Protein AF-A0A7C9IGE7-F1 (afdb_monomer_lite)

Foldseek 3Di:
DPPQLPLLVVLLVLVQVLCVVLVLCVFFVFKKWFDQCPVVSNPVAALEDPPHAATEMETETDPVQPALVSVLVSLVSVLVSLLSSQQSSCVSSVYDDFFFRYQYFYDYPVCLAAQQELVPDSCCQQQTWIATSNPRDIDRRGNYNDYDVVLCVLLVLLSNLLSVLRVLSRQQSTGGNVSHRPDWWADDLALDDLSQLQSQQCLVCLVDPVPDPVSNRDSVNSLVRLLVLLVVCLPVDVLSVVLNVLSVCSHPPPDRRDTGGSSSVSSSSRSSNVSSVVSRDDDPVRVVVVVVVVVVVD

Organism: NCBI:txid2691042

Secondary structure (DSSP, 8-state):
---TTHHHHHHHHHHHHHHHHTTGGGTEEEEEEEGGGTGGGGTT---SSTTPPPEEEEEEE-TT--HHHHHHHHHHHHHHHHHHHHHHHHHHHT--SSS--EEEEEE-HHHHHTT--TTS-TTHHHHS-EEETTT--EETT-S-S---HHHHHHTHHHHHHHHHHHHHHHHHT-B-TT--BS---B--SSSS-HHHHHHHHHHHHHHS----GGGGG-HHHHHHHHHHHHHHTTTT-HHHHHHHHHHHHHHS--SSPPPB-HHHHHHHHHHHHHHHHHHPPPPHHHHHHHHHHHHH--

InterPro domains:
  IPR049153 Pol beta superfamily nucleotidyltransferase in conflict systems [PF20697] (15-276)

Structure (mmCIF, N/CA/C/O backbone):
data_AF-A0A7C9IGE7-F1
#
_entry.id   AF-A0A7C9IGE7-F1
#
loop_
_atom_site.group_PDB
_atom_site.id
_atom_site.type_symbol
_atom_site.label_atom_id
_atom_site.label_alt_id
_atom_site.label_comp_id
_atom_site.label_asym_id
_atom_site.label_entity_id
_atom_site.label_seq_id
_atom_site.pdbx_PDB_ins_code
_atom_site.Cartn_x
_atom_site.Cartn_y
_atom_site.Cartn_z
_atom_site.occupancy
_atom_site.B_iso_or_equiv
_atom_site.auth_seq_id
_atom_site.auth_comp_id
_atom_site.auth_asym_id
_atom_site.auth_atom_id
_atom_site.pdbx_PDB_model_num
ATOM 1 N N . MET A 1 1 ? -8.344 4.004 39.145 1.00 42.78 1 MET A N 1
ATOM 2 C CA . MET A 1 1 ? -7.471 3.532 38.041 1.00 42.78 1 MET A CA 1
ATOM 3 C C . MET A 1 1 ? -8.264 2.669 37.048 1.00 42.78 1 MET A C 1
ATOM 5 O O . MET A 1 1 ? -7.912 1.519 36.830 1.00 42.78 1 MET A O 1
ATOM 9 N N . VAL A 1 2 ? -9.332 3.206 36.443 1.00 41.78 2 VAL A N 1
ATOM 10 C CA . VAL A 1 2 ? -10.146 2.520 35.413 1.00 41.78 2 VAL A CA 1
ATOM 11 C C . VAL A 1 2 ? -10.712 3.584 34.456 1.00 41.78 2 VAL A C 1
ATOM 13 O O . VAL A 1 2 ? -11.908 3.810 34.404 1.00 41.78 2 VAL A O 1
ATOM 16 N N . GLU A 1 3 ? -9.837 4.320 33.770 1.00 49.78 3 GLU A N 1
ATOM 17 C CA . GLU A 1 3 ? -10.241 5.331 32.765 1.00 49.78 3 GLU A CA 1
ATOM 18 C C . GLU A 1 3 ? -9.771 4.972 31.346 1.00 49.78 3 GLU A C 1
ATOM 20 O O . GLU A 1 3 ? -10.139 5.628 30.383 1.00 49.78 3 GLU A O 1
ATOM 25 N N . LYS A 1 4 ? -8.971 3.909 31.184 1.00 53.19 4 LYS A N 1
ATOM 26 C CA . LYS A 1 4 ? -8.284 3.614 29.914 1.00 53.19 4 LYS A CA 1
ATOM 27 C C . LYS A 1 4 ? -9.039 2.693 28.951 1.00 53.19 4 LYS A C 1
ATOM 29 O O . LYS A 1 4 ? -8.719 2.686 27.772 1.00 53.19 4 LYS A O 1
ATOM 34 N N . ALA A 1 5 ? -10.052 1.960 29.417 1.00 57.41 5 ALA A N 1
ATOM 35 C CA . ALA A 1 5 ? -10.840 1.057 28.566 1.00 57.41 5 ALA A CA 1
ATOM 36 C C . ALA A 1 5 ? -11.907 1.779 27.713 1.00 57.41 5 ALA A C 1
ATOM 38 O O . ALA A 1 5 ? -12.596 1.137 26.927 1.00 57.41 5 ALA A O 1
ATOM 39 N N . ILE A 1 6 ? -12.066 3.098 27.882 1.00 63.56 6 ILE A N 1
ATOM 40 C CA . ILE A 1 6 ? -13.193 3.866 27.330 1.00 63.56 6 ILE A CA 1
ATOM 41 C C . ILE A 1 6 ? -13.070 4.025 25.805 1.00 63.56 6 ILE A C 1
ATOM 43 O O . ILE A 1 6 ? -14.056 3.879 25.095 1.00 63.56 6 ILE A O 1
ATOM 47 N N . HIS A 1 7 ? -11.858 4.197 25.272 1.00 85.31 7 HIS A N 1
ATOM 48 C CA . HIS A 1 7 ? -11.706 4.596 23.870 1.00 85.31 7 HIS A CA 1
ATOM 49 C C . HIS A 1 7 ? -11.838 3.471 22.841 1.00 85.31 7 HIS A C 1
ATOM 51 O O . HIS A 1 7 ? -12.138 3.776 21.694 1.00 85.31 7 HIS A O 1
ATOM 57 N N . LEU A 1 8 ? -11.648 2.191 23.197 1.00 92.69 8 LEU A N 1
ATOM 58 C CA . LEU A 1 8 ? -11.737 1.111 22.201 1.00 92.69 8 LEU A CA 1
ATOM 59 C C . LEU A 1 8 ? -13.121 1.078 21.549 1.00 92.69 8 LEU A C 1
ATOM 61 O O . LEU A 1 8 ? -13.224 1.080 20.328 1.00 92.69 8 LEU A O 1
ATOM 65 N N . LYS A 1 9 ? -14.180 1.077 22.364 1.00 93.44 9 LYS A N 1
ATOM 66 C CA . LYS A 1 9 ? -15.547 1.006 21.849 1.00 93.44 9 LYS A CA 1
ATOM 67 C C . LYS A 1 9 ? -15.905 2.252 21.045 1.00 93.44 9 LYS A C 1
ATOM 69 O O . LYS A 1 9 ? -16.544 2.136 20.008 1.00 93.44 9 LYS A O 1
ATOM 74 N N . ASP A 1 10 ? -15.468 3.425 21.493 1.00 95.12 10 ASP A N 1
ATOM 75 C CA . ASP A 1 10 ? -15.760 4.670 20.788 1.00 95.12 10 ASP A CA 1
ATOM 76 C C . ASP A 1 10 ? -15.026 4.744 19.439 1.00 95.12 10 ASP A C 1
ATOM 78 O O . ASP A 1 10 ? -15.643 5.074 18.430 1.00 95.12 10 ASP A O 1
ATOM 82 N N . VAL A 1 11 ? -13.742 4.367 19.391 1.00 96.50 11 VAL A N 1
ATOM 83 C CA . VAL A 1 11 ? -12.965 4.290 18.140 1.00 96.50 11 VAL A CA 1
ATOM 84 C C . VAL A 1 11 ? -13.541 3.223 17.208 1.00 96.50 11 VAL A C 1
ATOM 86 O O . VAL A 1 11 ? -13.713 3.483 16.022 1.00 96.50 11 VAL A O 1
ATOM 89 N N . GLN A 1 12 ? -13.909 2.050 17.733 1.00 97.12 12 GLN A N 1
ATOM 90 C CA . GLN A 1 12 ? -14.569 1.005 16.949 1.00 97.12 12 GLN A CA 1
ATOM 91 C C . GLN A 1 12 ? -15.887 1.507 16.346 1.00 97.12 12 GLN A C 1
ATOM 93 O O . GLN A 1 12 ? -16.125 1.294 15.163 1.00 97.12 12 GLN A O 1
ATOM 98 N N . ASN A 1 13 ? -16.717 2.217 17.118 1.00 97.69 13 ASN A N 1
ATOM 99 C CA . ASN A 1 13 ? -17.963 2.795 16.609 1.00 97.69 13 ASN A CA 1
ATOM 100 C C . ASN A 1 13 ? -17.703 3.807 15.484 1.00 97.69 13 ASN A C 1
ATOM 102 O O . ASN A 1 13 ? -18.445 3.829 14.507 1.00 97.69 13 ASN A O 1
ATOM 106 N N . VAL A 1 14 ? -16.657 4.635 15.601 1.00 98.31 14 VAL A N 1
ATOM 107 C CA . VAL A 1 14 ? -16.261 5.561 14.528 1.00 98.31 14 VAL A CA 1
ATOM 108 C C . VAL A 1 14 ? -15.872 4.794 13.264 1.00 98.31 14 VAL A C 1
ATOM 110 O O . VAL A 1 14 ? -16.352 5.138 12.187 1.00 98.31 14 VAL A O 1
ATOM 113 N N . ILE A 1 15 ? -15.069 3.733 13.394 1.00 98.50 15 ILE A N 1
ATOM 114 C CA . ILE A 1 15 ? -14.673 2.887 12.261 1.00 98.50 15 ILE A CA 1
ATOM 115 C C . ILE A 1 15 ? -15.903 2.243 11.616 1.00 98.50 15 ILE A C 1
ATOM 117 O O . ILE A 1 15 ? -16.066 2.365 10.411 1.00 98.50 15 ILE A O 1
ATOM 121 N N . VAL A 1 16 ? -16.796 1.616 12.388 1.00 98.44 16 VAL A N 1
ATOM 122 C CA . VAL A 1 16 ? -18.006 0.963 11.850 1.00 98.44 16 VAL A CA 1
ATOM 123 C C . VAL A 1 16 ? -18.904 1.962 11.123 1.00 98.44 16 VAL A C 1
ATOM 125 O O . VAL A 1 16 ? -19.297 1.710 9.989 1.00 98.44 16 VAL A O 1
ATOM 128 N N . ASN A 1 17 ? -19.156 3.131 11.719 1.00 98.44 17 ASN A N 1
ATOM 129 C CA . ASN A 1 17 ? -19.950 4.175 11.071 1.00 98.44 17 ASN A CA 1
ATOM 130 C C . ASN A 1 17 ? -19.312 4.654 9.758 1.00 98.44 17 ASN A C 1
ATOM 132 O O . ASN A 1 17 ? -20.021 4.946 8.800 1.00 98.44 17 ASN A O 1
ATOM 136 N N . TRP A 1 18 ? -17.982 4.753 9.713 1.00 98.38 18 TRP A N 1
ATOM 137 C CA . TRP A 1 18 ? -17.247 5.119 8.505 1.00 98.38 18 TRP A CA 1
ATOM 138 C C . TRP A 1 18 ? -17.320 4.023 7.432 1.00 98.38 18 TRP A C 1
ATOM 140 O O . TRP A 1 18 ? -17.570 4.341 6.270 1.00 98.38 18 TRP A O 1
ATOM 150 N N . LEU A 1 19 ? -17.177 2.749 7.817 1.00 98.12 19 LEU A N 1
ATOM 151 C CA . LEU A 1 19 ? -17.335 1.612 6.906 1.00 98.12 19 LEU A CA 1
ATOM 152 C C . LEU A 1 19 ? -18.732 1.605 6.267 1.00 98.12 19 LEU A C 1
ATOM 154 O O . LEU A 1 19 ? -18.841 1.453 5.053 1.00 98.12 19 LEU A O 1
ATOM 158 N N . ASP A 1 20 ? -19.774 1.824 7.075 1.00 97.88 20 ASP A N 1
ATOM 159 C CA . ASP A 1 20 ? -21.173 1.852 6.630 1.00 97.88 20 ASP A CA 1
ATOM 160 C C . ASP A 1 20 ? -21.491 3.078 5.768 1.00 97.88 20 ASP A C 1
ATOM 162 O O . ASP A 1 20 ? -22.230 2.984 4.796 1.00 97.88 20 ASP A O 1
ATOM 166 N N . LYS A 1 21 ? -20.938 4.248 6.104 1.00 98.19 21 LYS A N 1
ATOM 167 C CA . LYS A 1 21 ? -21.203 5.490 5.364 1.00 98.19 21 LYS A CA 1
ATOM 168 C C . LYS A 1 21 ? -20.681 5.446 3.926 1.00 98.19 21 LYS A C 1
ATOM 170 O O . LYS A 1 21 ? -21.253 6.104 3.058 1.00 98.19 21 LYS A O 1
ATOM 175 N N . TYR A 1 22 ? -19.564 4.758 3.705 1.00 98.06 22 TYR A N 1
ATOM 176 C CA . TYR A 1 22 ? -18.836 4.775 2.435 1.00 98.06 22 TYR A CA 1
ATOM 177 C C . TYR A 1 22 ? -18.846 3.440 1.691 1.00 98.06 22 TYR A C 1
ATOM 179 O O . TYR A 1 22 ? -18.115 3.306 0.704 1.00 98.06 22 TYR A O 1
ATOM 187 N N . ASP A 1 23 ? -19.642 2.479 2.167 1.00 96.62 23 ASP A N 1
ATOM 188 C CA . ASP A 1 23 ? -19.751 1.132 1.604 1.00 96.62 23 ASP A CA 1
ATOM 189 C C . ASP A 1 23 ? -18.364 0.501 1.388 1.00 96.62 23 ASP A C 1
ATOM 191 O O . ASP A 1 23 ? -18.044 -0.051 0.335 1.00 96.62 23 ASP A O 1
ATOM 195 N N . VAL A 1 24 ? -17.486 0.638 2.391 1.00 95.50 24 VAL A N 1
ATOM 196 C CA . VAL A 1 24 ? -16.080 0.200 2.299 1.00 95.50 24 VAL A CA 1
ATOM 197 C C . VAL A 1 24 ? -15.988 -1.310 2.047 1.00 95.50 24 VAL A C 1
ATOM 199 O O . VAL A 1 24 ? -15.062 -1.767 1.376 1.00 95.50 24 VAL A O 1
ATOM 202 N N . ASP A 1 25 ? -16.990 -2.062 2.502 1.00 93.62 25 ASP A N 1
ATOM 203 C CA . ASP A 1 25 ? -17.100 -3.510 2.318 1.00 93.62 25 ASP A CA 1
ATOM 204 C C . ASP A 1 25 ? -17.265 -3.948 0.857 1.00 93.62 25 ASP A C 1
ATOM 206 O O . ASP A 1 25 ? -16.992 -5.101 0.537 1.00 93.62 25 ASP A O 1
ATOM 210 N N . GLU A 1 26 ? -17.675 -3.057 -0.055 1.00 93.50 26 GLU A N 1
ATOM 211 C CA . GLU A 1 26 ? -17.701 -3.382 -1.490 1.00 93.50 26 GLU A CA 1
ATOM 212 C C . GLU A 1 26 ? -16.288 -3.581 -2.062 1.00 93.50 26 GLU A C 1
ATOM 214 O O . GLU A 1 26 ? -16.116 -4.191 -3.114 1.00 93.50 26 GLU A O 1
ATOM 219 N N . ILE A 1 27 ? -15.276 -3.036 -1.382 1.00 93.88 27 ILE A N 1
ATOM 220 C CA . ILE A 1 27 ? -13.876 -3.014 -1.818 1.00 93.88 27 ILE A CA 1
ATOM 221 C C . ILE A 1 27 ? -13.011 -3.891 -0.909 1.00 93.88 27 ILE A C 1
ATOM 223 O O . ILE A 1 27 ? -12.059 -4.526 -1.371 1.00 93.88 27 ILE A O 1
ATOM 227 N N . PHE A 1 28 ? -13.310 -3.896 0.391 1.00 96.19 28 PHE A N 1
ATOM 228 C CA . PHE A 1 28 ? -12.526 -4.575 1.411 1.00 96.19 28 PHE A CA 1
ATOM 229 C C . PHE A 1 28 ? -13.387 -5.572 2.179 1.00 96.19 28 PHE A C 1
ATOM 231 O O . PHE A 1 28 ? -14.242 -5.177 2.962 1.00 96.19 28 PHE A O 1
ATOM 238 N N . ASP A 1 29 ? -13.110 -6.864 2.034 1.00 94.31 29 ASP A N 1
ATOM 239 C CA . ASP A 1 29 ? -13.929 -7.910 2.655 1.00 94.31 29 ASP A CA 1
ATOM 240 C C . ASP A 1 29 ? -13.859 -7.902 4.192 1.00 94.31 29 ASP A C 1
ATOM 242 O O . ASP A 1 29 ? -14.768 -8.388 4.862 1.00 94.31 29 ASP A O 1
ATOM 246 N N . HIS A 1 30 ? -12.753 -7.410 4.769 1.00 97.06 30 HIS A N 1
ATOM 247 C CA . HIS A 1 30 ? -12.571 -7.349 6.220 1.00 97.06 30 HIS A CA 1
ATOM 248 C C . HIS A 1 30 ? -11.782 -6.121 6.667 1.00 97.06 30 HIS A C 1
ATOM 250 O O . HIS A 1 30 ? -10.822 -5.697 6.017 1.00 97.06 30 HIS A O 1
ATOM 256 N N . THR A 1 31 ? -12.132 -5.630 7.856 1.00 98.25 31 THR A N 1
ATOM 257 C CA . THR A 1 31 ? -11.432 -4.551 8.558 1.00 98.25 31 THR A CA 1
ATOM 258 C C . THR A 1 31 ? -11.037 -5.015 9.952 1.00 98.25 31 THR A C 1
ATOM 260 O O . THR A 1 31 ? -11.899 -5.325 10.774 1.00 98.25 31 THR A O 1
ATOM 263 N N . PHE A 1 32 ? -9.737 -5.018 10.242 1.00 98.38 32 PHE A N 1
ATOM 264 C CA . PHE A 1 32 ? -9.204 -5.425 11.537 1.00 98.38 32 PHE A CA 1
ATOM 265 C C . PHE A 1 32 ? -8.480 -4.278 12.231 1.00 98.38 32 PHE A C 1
ATOM 267 O O . PHE A 1 32 ? -7.637 -3.606 11.637 1.00 98.38 32 PHE A O 1
ATOM 274 N N . ILE A 1 33 ? -8.756 -4.107 13.518 1.00 97.88 33 ILE A N 1
ATOM 275 C CA . ILE A 1 33 ? -7.957 -3.286 14.426 1.00 97.88 33 ILE A CA 1
ATOM 276 C C . ILE A 1 33 ? -6.856 -4.173 15.004 1.00 97.88 33 ILE A C 1
ATOM 278 O O . ILE A 1 33 ? -7.113 -5.325 15.360 1.00 97.88 33 ILE A O 1
ATOM 282 N N . PHE A 1 34 ? -5.639 -3.651 15.130 1.00 96.12 34 PHE A N 1
ATOM 283 C CA . PHE A 1 34 ? -4.565 -4.324 15.856 1.00 96.12 34 PHE A CA 1
ATOM 284 C C . PHE A 1 34 ? -3.698 -3.336 16.641 1.00 96.12 34 PHE A C 1
ATOM 286 O O . PHE A 1 34 ? -3.987 -2.142 16.727 1.00 96.12 34 PHE A O 1
ATOM 293 N N . GLY A 1 35 ? -2.663 -3.849 17.303 1.00 94.38 35 GLY A N 1
ATOM 294 C CA . GLY A 1 35 ? -1.703 -3.009 18.009 1.00 94.38 35 GLY A CA 1
ATOM 295 C C . GLY A 1 35 ? -2.205 -2.498 19.362 1.00 94.38 35 GLY A C 1
ATOM 296 O O . GLY A 1 35 ? -2.926 -3.180 20.097 1.00 94.38 35 GLY A O 1
ATOM 297 N N . SER A 1 36 ? -1.727 -1.317 19.754 1.00 94.19 36 SER A N 1
ATOM 298 C CA . SER A 1 36 ? -1.801 -0.839 21.145 1.00 94.19 36 SER A CA 1
ATOM 299 C C . SER A 1 36 ? -3.222 -0.594 21.667 1.00 94.19 36 SER A C 1
ATOM 301 O O . SER A 1 36 ? -3.437 -0.719 22.873 1.00 94.19 36 SER A O 1
ATOM 303 N N . LEU A 1 37 ? -4.180 -0.298 20.780 1.00 94.94 37 LEU A N 1
ATOM 304 C CA . LEU A 1 37 ? -5.573 -0.011 21.136 1.00 94.94 37 LEU A CA 1
ATOM 305 C C . LEU A 1 37 ? -6.305 -1.239 21.703 1.00 94.94 37 LEU A C 1
ATOM 307 O O . LEU A 1 37 ? -7.114 -1.100 22.618 1.00 94.94 37 LEU A O 1
ATOM 311 N N . ILE A 1 38 ? -5.994 -2.440 21.205 1.00 94.25 38 ILE A N 1
ATOM 312 C CA . ILE A 1 38 ? -6.638 -3.690 21.647 1.00 94.25 38 ILE A CA 1
ATOM 313 C C . ILE A 1 38 ? -5.723 -4.568 22.501 1.00 94.25 38 ILE A C 1
ATOM 315 O O . ILE A 1 38 ? -6.199 -5.332 23.343 1.00 94.25 38 ILE A O 1
ATOM 319 N N . ASN A 1 39 ? -4.402 -4.437 22.349 1.00 90.31 39 ASN A N 1
ATOM 320 C CA . ASN A 1 39 ? -3.450 -5.216 23.128 1.00 90.31 39 ASN A CA 1
ATOM 321 C C . ASN A 1 39 ? -3.536 -4.875 24.616 1.00 90.31 39 ASN A C 1
ATOM 323 O O . ASN A 1 39 ? -3.417 -3.715 25.020 1.00 90.31 39 ASN A O 1
ATOM 327 N N . ARG A 1 40 ? -3.679 -5.914 25.450 1.00 88.81 40 ARG A N 1
ATOM 328 C CA . ARG A 1 40 ? -3.831 -5.777 26.911 1.00 88.81 40 ARG A CA 1
ATOM 329 C C . ARG A 1 40 ? -4.938 -4.775 27.277 1.00 88.81 40 ARG A C 1
ATOM 331 O O . ARG A 1 40 ? -4.744 -3.944 28.168 1.00 88.81 40 ARG A O 1
ATOM 338 N N . ASP A 1 41 ? -6.044 -4.828 26.533 1.00 85.75 41 ASP A N 1
ATOM 339 C CA . ASP A 1 41 ? -7.229 -3.978 26.690 1.00 85.75 41 ASP A CA 1
ATOM 340 C C . ASP A 1 41 ? -6.907 -2.475 26.663 1.00 85.75 41 ASP A C 1
ATOM 342 O O . ASP A 1 41 ? -7.366 -1.699 27.503 1.00 85.75 41 ASP A O 1
ATOM 346 N N . GLY A 1 42 ? -6.041 -2.067 25.731 1.00 88.44 42 GLY A N 1
ATOM 347 C CA . GLY A 1 42 ? -5.715 -0.659 25.507 1.00 88.44 42 GLY A CA 1
ATOM 348 C C . GLY A 1 42 ? -4.854 -0.026 26.601 1.00 88.44 42 GLY A C 1
ATOM 349 O O . GLY A 1 42 ? -4.678 1.190 26.623 1.00 88.44 42 GLY A O 1
ATOM 350 N N . ARG A 1 43 ? -4.278 -0.809 27.531 1.00 88.12 43 ARG A N 1
ATOM 351 C CA . ARG A 1 43 ? -3.512 -0.276 28.683 1.00 88.12 43 ARG A CA 1
ATOM 352 C C . ARG A 1 43 ? -2.393 0.696 28.276 1.00 88.12 43 ARG A C 1
ATOM 354 O O . ARG A 1 43 ? -2.092 1.634 29.028 1.00 88.12 43 ARG A O 1
ATOM 361 N N . HIS A 1 44 ? -1.783 0.442 27.121 1.00 88.19 44 HIS A N 1
ATOM 362 C CA . HIS A 1 44 ? -0.659 1.204 26.573 1.00 88.19 44 HIS A CA 1
ATOM 363 C C . HIS A 1 44 ? -1.060 2.200 25.488 1.00 88.19 44 HIS A C 1
ATOM 365 O O . HIS A 1 44 ? -0.195 2.925 25.010 1.00 88.19 44 HIS A O 1
ATOM 371 N N . PHE A 1 45 ? -2.339 2.259 25.121 1.00 93.06 45 PHE A N 1
ATOM 372 C CA . PHE A 1 45 ? -2.829 3.246 24.175 1.00 93.06 45 PHE A CA 1
ATOM 373 C C . PHE A 1 45 ? -2.818 4.634 24.822 1.00 93.06 45 PHE A C 1
ATOM 375 O O . PHE A 1 45 ? -3.359 4.842 25.915 1.00 93.06 45 PHE A O 1
ATOM 382 N N . VAL A 1 46 ? -2.171 5.584 24.156 1.00 92.44 46 VAL A N 1
ATOM 383 C CA . VAL A 1 46 ? -2.078 6.978 24.588 1.00 92.44 46 VAL A CA 1
ATOM 384 C C . VAL A 1 46 ? -2.919 7.825 23.627 1.00 92.44 46 VAL A C 1
ATOM 386 O O . VAL A 1 46 ? -2.496 8.043 22.497 1.00 92.44 46 VAL A O 1
ATOM 389 N N . PRO A 1 47 ? -4.100 8.323 24.032 1.00 89.94 47 PRO A N 1
ATOM 390 C CA . PRO A 1 47 ? -5.024 8.982 23.102 1.00 89.94 47 PRO A CA 1
ATOM 391 C C . PRO A 1 47 ? -4.556 10.372 22.640 1.00 89.94 47 PRO A C 1
ATOM 393 O O . PRO A 1 47 ? -4.960 10.838 21.578 1.00 89.94 47 PRO A O 1
ATOM 396 N N . GLN A 1 48 ? -3.708 11.050 23.422 1.00 88.50 48 GLN A N 1
ATOM 397 C CA . GLN A 1 48 ? -3.267 12.421 23.154 1.00 88.50 48 GLN A CA 1
ATOM 398 C C . GLN A 1 48 ? -1.878 12.717 23.740 1.00 88.50 48 GLN A C 1
ATOM 400 O O . GLN A 1 48 ? -1.421 12.041 24.662 1.00 88.50 48 GLN A O 1
ATOM 405 N N . GLY A 1 49 ? -1.243 13.785 23.252 1.00 85.88 49 GLY A N 1
ATOM 406 C CA . GLY A 1 49 ? 0.068 14.260 23.706 1.00 85.88 49 GLY A CA 1
ATOM 407 C C . GLY A 1 49 ? 1.195 13.929 22.727 1.00 85.88 49 GLY A C 1
ATOM 408 O O . GLY A 1 49 ? 0.957 13.449 21.626 1.00 85.88 49 GLY A O 1
ATOM 409 N N . SER A 1 50 ? 2.439 14.188 23.131 1.00 84.06 50 SER A N 1
ATOM 410 C CA . SER A 1 50 ? 3.629 13.971 22.288 1.00 84.06 50 SER A CA 1
ATOM 411 C C . SER A 1 50 ? 3.986 12.498 22.065 1.00 84.06 50 SER A C 1
ATOM 413 O O . SER A 1 50 ? 4.813 12.195 21.215 1.00 84.06 50 SER A O 1
ATOM 415 N N . MET A 1 51 ? 3.383 11.589 22.834 1.00 88.88 51 MET A N 1
ATOM 416 C CA . MET A 1 51 ? 3.531 10.136 22.695 1.00 88.88 51 MET A CA 1
ATOM 417 C C . MET A 1 51 ? 2.202 9.478 22.314 1.00 88.88 51 MET A C 1
ATOM 419 O O . MET A 1 51 ? 1.953 8.337 22.701 1.00 88.88 51 MET A O 1
ATOM 423 N N . ALA A 1 52 ? 1.314 10.223 21.646 1.00 90.56 52 ALA A N 1
ATOM 424 C CA . ALA A 1 52 ? 0.026 9.694 21.232 1.00 90.56 52 ALA A CA 1
ATOM 425 C C . ALA A 1 52 ? 0.226 8.472 20.324 1.00 90.56 52 ALA A C 1
ATOM 427 O O . ALA A 1 52 ? 1.062 8.483 19.426 1.00 90.56 52 ALA A O 1
ATOM 428 N N . SER A 1 53 ? -0.513 7.405 20.607 1.00 93.75 53 SER A N 1
ATOM 429 C CA . SER A 1 53 ? -0.455 6.155 19.858 1.00 93.75 53 SER A CA 1
ATOM 430 C C . SER A 1 53 ? -1.259 6.271 18.571 1.00 93.75 53 SER A C 1
ATOM 432 O O . SER A 1 53 ? -2.308 6.920 18.553 1.00 93.75 53 SER A O 1
ATOM 434 N N . ASP A 1 54 ? -0.790 5.615 17.519 1.00 95.38 54 ASP A N 1
ATOM 435 C CA . ASP A 1 54 ? -1.566 5.440 16.295 1.00 95.38 54 ASP A CA 1
ATOM 436 C C . ASP A 1 54 ? -2.613 4.327 16.504 1.00 95.38 54 ASP A C 1
ATOM 438 O O . ASP A 1 54 ? -2.479 3.467 17.386 1.00 95.38 54 ASP A O 1
ATOM 442 N N . VAL A 1 55 ? -3.674 4.358 15.701 1.00 97.12 55 VAL A N 1
ATOM 443 C CA . VAL A 1 55 ? -4.635 3.265 15.548 1.00 97.12 55 VAL A CA 1
ATOM 444 C C . VAL A 1 55 ? -4.227 2.465 14.317 1.00 97.12 55 VAL A C 1
ATOM 446 O O . VAL A 1 55 ? -4.299 2.953 13.187 1.00 97.12 55 VAL A O 1
ATOM 449 N N . ASP A 1 56 ? -3.770 1.235 14.538 1.00 97.44 56 ASP A N 1
ATOM 450 C CA . ASP A 1 56 ? -3.340 0.354 13.461 1.00 97.44 56 ASP A CA 1
ATOM 451 C C . ASP A 1 56 ? -4.546 -0.391 12.865 1.00 97.44 56 ASP A C 1
ATOM 453 O O . ASP A 1 56 ? -5.242 -1.135 13.566 1.00 97.44 56 ASP A O 1
ATOM 457 N N . LEU A 1 57 ? -4.784 -0.194 11.565 1.00 98.06 57 LEU A N 1
ATOM 458 C CA . LEU A 1 57 ? -5.864 -0.835 10.815 1.00 98.06 57 LEU A CA 1
ATOM 459 C C . LEU A 1 57 ? -5.314 -1.689 9.679 1.00 98.06 57 LEU A C 1
ATOM 461 O O . LEU A 1 57 ? -4.476 -1.239 8.901 1.00 98.06 57 LEU A O 1
ATOM 465 N N . VAL A 1 58 ? -5.845 -2.898 9.538 1.00 98.19 58 VAL A N 1
ATOM 466 C CA . VAL A 1 58 ? -5.676 -3.740 8.352 1.00 98.19 58 VAL A CA 1
ATOM 467 C C . VAL A 1 58 ? -6.992 -3.762 7.589 1.00 98.19 58 VAL A C 1
ATOM 469 O O . VAL A 1 58 ? -8.021 -4.112 8.162 1.00 98.19 58 VAL A O 1
ATOM 472 N N . LEU A 1 59 ? -6.948 -3.425 6.302 1.00 98.44 59 LEU A N 1
ATOM 473 C CA . LEU A 1 59 ? -8.085 -3.544 5.388 1.00 98.44 59 LEU A CA 1
ATOM 474 C C . LEU A 1 59 ? -7.753 -4.615 4.352 1.00 98.44 59 LEU A C 1
ATOM 476 O O . LEU A 1 59 ? -6.832 -4.429 3.551 1.00 98.44 59 LEU A O 1
ATOM 480 N N . ARG A 1 60 ? -8.461 -5.748 4.376 1.00 98.06 60 ARG A N 1
ATOM 481 C CA . ARG A 1 60 ? -8.236 -6.826 3.407 1.00 98.06 60 ARG A CA 1
ATOM 482 C C . ARG A 1 60 ? -8.942 -6.478 2.102 1.00 98.06 60 ARG A C 1
ATOM 484 O O . ARG A 1 60 ? -10.164 -6.457 2.076 1.00 98.06 60 ARG A O 1
ATOM 491 N N . LEU A 1 61 ? -8.181 -6.204 1.047 1.00 97.94 61 LEU A N 1
ATOM 492 C CA . LEU A 1 61 ? -8.695 -6.016 -0.311 1.00 97.94 61 LEU A CA 1
ATOM 493 C C . LEU A 1 61 ? -9.476 -7.261 -0.741 1.00 97.94 61 LEU A C 1
ATOM 495 O O . LEU A 1 61 ? -9.008 -8.376 -0.500 1.00 97.94 61 LEU A O 1
ATOM 499 N N . GLY A 1 62 ? -10.627 -7.058 -1.381 1.00 96.75 62 GLY A N 1
ATOM 500 C CA . GLY A 1 62 ? -11.421 -8.153 -1.922 1.00 96.75 62 GLY A CA 1
ATOM 501 C C . GLY A 1 62 ? -10.656 -8.948 -2.975 1.00 96.75 62 GLY A C 1
ATOM 502 O O . GLY A 1 62 ? -9.930 -8.377 -3.791 1.00 96.75 62 GLY A O 1
ATOM 503 N N . ASP A 1 63 ? -10.832 -10.270 -2.982 1.00 93.94 63 ASP A N 1
ATOM 504 C CA . ASP A 1 63 ? -10.086 -11.165 -3.883 1.00 93.94 63 ASP A CA 1
ATOM 505 C C . ASP A 1 63 ? -10.381 -10.899 -5.372 1.00 93.94 63 ASP A C 1
ATOM 507 O O . ASP A 1 63 ? -9.563 -11.212 -6.231 1.00 93.94 63 ASP A O 1
ATOM 511 N N . HIS A 1 64 ? -11.511 -10.251 -5.676 1.00 93.81 64 HIS A N 1
ATOM 512 C CA . HIS A 1 64 ? -11.891 -9.818 -7.022 1.00 93.81 64 HIS A CA 1
ATOM 513 C C . HIS A 1 64 ? -11.046 -8.646 -7.564 1.00 93.81 64 HIS A C 1
ATOM 515 O O . HIS A 1 64 ? -11.099 -8.348 -8.758 1.00 93.81 64 HIS A O 1
ATOM 521 N N . LEU A 1 65 ? -10.275 -7.959 -6.711 1.00 94.81 65 LEU A N 1
ATOM 522 C CA . LEU A 1 65 ? -9.385 -6.858 -7.093 1.00 94.81 65 LEU A CA 1
ATOM 523 C C . LEU A 1 65 ? -8.046 -7.403 -7.602 1.00 94.81 65 LEU A C 1
ATOM 525 O O . LEU A 1 65 ? -6.975 -7.215 -7.012 1.00 94.81 65 LEU A O 1
ATOM 529 N N . GLU A 1 66 ? -8.126 -8.112 -8.724 1.00 89.38 66 GLU A N 1
ATOM 530 C CA . GLU A 1 66 ? -6.972 -8.678 -9.405 1.00 89.38 66 GLU A CA 1
ATOM 531 C C . GLU A 1 66 ? -6.241 -7.597 -10.214 1.00 89.38 66 GLU A C 1
ATOM 533 O O . GLU A 1 66 ? -6.848 -6.808 -10.942 1.00 89.38 66 GLU A O 1
ATOM 538 N N . GLY A 1 67 ? -4.917 -7.547 -10.075 1.00 95.19 67 GLY A N 1
ATOM 539 C CA . GLY A 1 67 ? -4.060 -6.632 -10.828 1.00 95.19 67 GLY A CA 1
ATOM 540 C C . GLY A 1 67 ? -3.900 -5.218 -10.251 1.00 95.19 67 GLY A C 1
ATOM 541 O O . GLY A 1 67 ? -4.578 -4.790 -9.315 1.00 95.19 67 GLY A O 1
ATOM 542 N N . ALA A 1 68 ? -2.945 -4.485 -10.815 1.00 97.62 68 ALA A N 1
ATOM 543 C CA . ALA A 1 68 ? -2.490 -3.203 -10.301 1.00 97.62 68 ALA A CA 1
ATOM 544 C C . ALA A 1 68 ? -3.562 -2.115 -10.375 1.00 97.62 68 ALA A C 1
ATOM 546 O O . ALA A 1 68 ? -3.734 -1.358 -9.422 1.00 97.62 68 ALA A O 1
ATOM 547 N N . ASN A 1 69 ? -4.309 -2.058 -11.480 1.00 96.69 69 ASN A N 1
ATOM 548 C CA . ASN A 1 69 ? -5.323 -1.030 -11.703 1.00 96.69 69 ASN A CA 1
ATOM 549 C C . ASN A 1 69 ? -6.497 -1.126 -10.725 1.00 96.69 69 ASN A C 1
ATOM 551 O O . ASN A 1 69 ? -6.908 -0.111 -10.172 1.00 96.69 69 ASN A O 1
ATOM 555 N N . SER A 1 70 ? -7.028 -2.326 -10.486 1.00 96.88 70 SER A N 1
ATOM 556 C CA . SER A 1 70 ? -8.171 -2.516 -9.583 1.00 96.88 70 SER A CA 1
ATOM 557 C C . SER A 1 70 ? -7.804 -2.154 -8.137 1.00 96.88 70 SER A C 1
ATOM 559 O O . SER A 1 70 ? -8.539 -1.416 -7.479 1.00 96.88 70 SER A O 1
ATOM 561 N N . ARG A 1 71 ? -6.618 -2.569 -7.664 1.00 98.25 71 ARG A N 1
ATOM 562 C CA . ARG A 1 71 ? -6.093 -2.174 -6.346 1.00 98.25 71 ARG A CA 1
ATOM 563 C C . ARG A 1 71 ? -5.772 -0.684 -6.264 1.00 98.25 71 ARG A C 1
ATOM 565 O O . ARG A 1 71 ? -6.050 -0.067 -5.238 1.00 98.25 71 ARG A O 1
ATOM 572 N N . PHE A 1 72 ? -5.220 -0.095 -7.325 1.00 98.12 72 PHE A N 1
ATOM 573 C CA . PHE A 1 72 ? -4.987 1.347 -7.403 1.00 98.12 72 PHE A CA 1
ATOM 574 C C . PHE A 1 72 ? -6.296 2.126 -7.210 1.00 98.12 72 PHE A C 1
ATOM 576 O O . PHE A 1 72 ? -6.352 3.000 -6.349 1.00 98.12 72 PHE A O 1
ATOM 583 N N . GLU A 1 73 ? -7.358 1.777 -7.940 1.00 97.56 73 GLU A N 1
ATOM 584 C CA . GLU A 1 73 ? -8.664 2.447 -7.837 1.00 97.56 73 GLU A CA 1
ATOM 585 C C . GLU A 1 73 ? -9.289 2.293 -6.452 1.00 97.56 73 GLU A C 1
ATOM 587 O O . GLU A 1 73 ? -9.788 3.259 -5.873 1.00 97.56 73 GLU A O 1
ATOM 592 N N . ALA A 1 74 ? -9.215 1.085 -5.889 1.00 98.06 74 ALA A N 1
ATOM 593 C CA . ALA A 1 74 ? -9.668 0.799 -4.535 1.00 98.06 74 ALA A CA 1
ATOM 594 C C . ALA A 1 74 ? -8.986 1.709 -3.501 1.00 98.06 74 ALA A C 1
ATOM 596 O O . ALA A 1 74 ? -9.647 2.329 -2.664 1.00 98.06 74 ALA A O 1
ATOM 597 N N . ILE A 1 75 ? -7.659 1.831 -3.581 1.00 98.50 75 ILE A N 1
ATOM 598 C CA . ILE A 1 75 ? -6.862 2.638 -2.651 1.00 98.50 75 ILE A CA 1
ATOM 599 C C . ILE A 1 75 ? -7.049 4.140 -2.915 1.00 98.50 75 ILE A C 1
ATOM 601 O O . ILE A 1 75 ? -7.060 4.924 -1.965 1.00 98.50 75 ILE A O 1
ATOM 605 N N . LEU A 1 76 ? -7.252 4.556 -4.167 1.00 97.75 76 LEU A N 1
ATOM 606 C CA . LEU A 1 76 ? -7.569 5.939 -4.526 1.00 97.75 76 LEU A CA 1
ATOM 607 C C . LEU A 1 76 ? -8.939 6.362 -3.969 1.00 97.75 76 LEU A C 1
ATOM 609 O O . LEU A 1 76 ? -9.047 7.418 -3.340 1.00 97.75 76 LEU A O 1
ATOM 613 N N . LYS A 1 77 ? -9.973 5.519 -4.121 1.00 97.69 77 LYS A N 1
ATOM 614 C CA . LYS A 1 77 ? -11.295 5.741 -3.509 1.00 97.69 77 LYS A CA 1
ATOM 615 C C . LYS A 1 77 ? -11.164 5.822 -1.991 1.00 97.69 77 LYS A C 1
ATOM 617 O O . LYS A 1 77 ? -11.657 6.779 -1.394 1.00 97.69 77 LYS A O 1
ATOM 622 N N . LEU A 1 78 ? -10.430 4.887 -1.384 1.00 98.00 78 LEU A N 1
ATOM 623 C CA . LEU A 1 78 ? -10.162 4.890 0.051 1.00 98.00 78 LEU A CA 1
ATOM 624 C C . LEU A 1 78 ? -9.484 6.190 0.506 1.00 98.00 78 LEU A C 1
ATOM 626 O O . LEU A 1 78 ? -9.929 6.790 1.481 1.00 98.00 78 LEU A O 1
ATOM 630 N N . ARG A 1 79 ? -8.463 6.675 -0.213 1.00 97.88 79 ARG A N 1
ATOM 631 C CA . ARG A 1 79 ? -7.772 7.932 0.116 1.00 97.88 79 ARG A CA 1
ATOM 632 C C . ARG A 1 79 ? -8.773 9.064 0.325 1.00 97.88 79 ARG A C 1
ATOM 634 O O . ARG A 1 79 ? -8.718 9.719 1.354 1.00 97.88 79 ARG A O 1
ATOM 641 N N . SER A 1 80 ? -9.725 9.235 -0.593 1.00 97.12 80 SER A N 1
ATOM 642 C CA . SER A 1 80 ? -10.691 10.343 -0.553 1.00 97.12 80 SER A CA 1
ATOM 643 C C . SER A 1 80 ? -11.603 10.374 0.684 1.00 97.12 80 SER A C 1
ATOM 645 O O . SER A 1 80 ? -12.136 11.434 1.009 1.00 97.12 80 SER A O 1
ATOM 647 N N . ILE A 1 81 ? -11.760 9.247 1.389 1.00 97.88 81 ILE A N 1
ATOM 648 C CA . ILE A 1 81 ? -12.685 9.098 2.525 1.00 97.88 81 ILE A CA 1
ATOM 649 C C . ILE A 1 81 ? -11.978 8.957 3.885 1.00 97.88 81 ILE A C 1
ATOM 651 O O . ILE A 1 81 ? -12.634 9.059 4.922 1.00 97.88 81 ILE A O 1
ATOM 655 N N . VAL A 1 82 ? -10.655 8.751 3.917 1.00 98.25 82 VAL A N 1
ATOM 656 C CA . VAL A 1 82 ? -9.867 8.664 5.167 1.00 98.25 82 VAL A CA 1
ATOM 657 C C . VAL A 1 82 ? -9.871 9.962 5.995 1.00 98.25 82 VAL A C 1
ATOM 659 O O . VAL A 1 82 ? -9.951 9.851 7.219 1.00 98.25 82 VAL A O 1
ATOM 662 N N . PRO A 1 83 ? -9.860 11.184 5.416 1.00 98.12 83 PRO A N 1
ATOM 663 C CA . PRO A 1 83 ? -9.899 12.414 6.214 1.00 98.12 83 PRO A CA 1
ATOM 664 C C . PRO A 1 83 ? -11.085 12.505 7.181 1.00 98.12 83 PRO A C 1
ATOM 666 O O . PRO A 1 83 ? -10.951 13.048 8.276 1.00 98.12 83 PRO A O 1
ATOM 669 N N . GLU A 1 84 ? -12.246 11.954 6.813 1.00 97.88 84 GLU A N 1
ATOM 670 C CA . GLU A 1 84 ? -13.393 11.928 7.723 1.00 97.88 84 GLU A CA 1
ATOM 671 C C . GLU A 1 84 ? -13.175 10.955 8.888 1.00 97.88 84 GLU A C 1
ATOM 673 O O . GLU A 1 84 ? -13.484 11.293 10.032 1.00 97.88 84 GLU A O 1
ATOM 678 N N . LEU A 1 85 ? -12.588 9.782 8.625 1.00 98.31 85 LEU A N 1
ATOM 679 C CA . LEU A 1 85 ? -12.226 8.819 9.666 1.00 98.31 85 LEU A CA 1
ATOM 680 C C . LEU A 1 85 ? -11.246 9.440 10.678 1.00 98.31 85 LEU A C 1
ATOM 682 O O . LEU A 1 85 ? -11.446 9.320 11.890 1.00 98.31 85 LEU A O 1
ATOM 686 N N . GLU A 1 86 ? -10.223 10.142 10.184 1.00 98.12 86 GLU A N 1
ATOM 687 C CA . GLU A 1 86 ? -9.264 10.907 10.992 1.00 98.12 86 GLU A CA 1
ATOM 688 C C . GLU A 1 86 ? -9.973 11.965 11.855 1.00 98.12 86 GLU A C 1
ATOM 690 O O . GLU A 1 86 ? -9.790 12.004 13.075 1.00 98.12 86 GLU A O 1
ATOM 695 N N . HIS A 1 87 ? -10.843 12.783 11.255 1.00 97.56 87 HIS A N 1
ATOM 696 C CA . HIS A 1 87 ? -11.573 13.851 11.949 1.00 97.56 87 HIS A CA 1
ATOM 697 C C . HIS A 1 87 ? -12.506 13.340 13.051 1.00 97.56 87 HIS A C 1
ATOM 699 O O . HIS A 1 87 ? -12.466 13.831 14.183 1.00 97.56 87 HIS A O 1
ATOM 705 N N . GLU A 1 88 ? -13.338 12.339 12.760 1.00 97.94 88 GLU A N 1
ATOM 706 C CA . GLU A 1 88 ? -14.271 11.794 13.753 1.00 97.94 88 GLU A CA 1
ATOM 707 C C . GLU A 1 88 ? -13.531 11.093 14.899 1.00 97.94 88 GLU A C 1
ATOM 709 O O . GLU A 1 88 ? -13.901 11.226 16.071 1.00 97.94 88 GLU A O 1
ATOM 714 N N . THR A 1 89 ? -12.415 10.433 14.596 1.00 97.19 89 THR A N 1
ATOM 715 C CA . THR A 1 89 ? -11.582 9.795 15.622 1.00 97.19 89 THR A CA 1
ATOM 716 C C . THR A 1 89 ? -10.865 10.832 16.480 1.00 97.19 89 THR A C 1
ATOM 718 O O . THR A 1 89 ? -10.793 10.676 17.702 1.00 97.19 89 THR A O 1
ATOM 721 N N . ALA A 1 90 ? -10.398 11.936 15.888 1.00 96.25 90 ALA A N 1
ATOM 722 C CA . ALA A 1 90 ? -9.789 13.038 16.626 1.00 96.25 90 ALA A CA 1
ATOM 723 C C . ALA A 1 90 ? -10.746 13.618 17.675 1.00 96.25 90 ALA A C 1
ATOM 725 O O . ALA A 1 90 ? -10.331 13.865 18.810 1.00 96.25 90 ALA A O 1
ATOM 726 N N . LYS A 1 91 ? -12.036 13.770 17.339 1.00 95.38 91 LYS A N 1
ATOM 727 C CA . LYS A 1 91 ? -13.068 14.233 18.283 1.00 95.38 91 LYS A CA 1
ATOM 728 C C . LYS A 1 91 ? -13.226 13.286 19.466 1.00 95.38 91 LYS A C 1
ATOM 730 O O . LYS A 1 91 ? -13.212 13.738 20.608 1.00 95.38 91 LYS A O 1
ATOM 735 N N . VAL A 1 92 ? -13.347 11.987 19.195 1.00 95.31 92 VAL A N 1
ATOM 736 C CA . VAL A 1 92 ? -13.533 10.955 20.227 1.00 95.31 92 VAL A CA 1
ATOM 737 C C . VAL A 1 92 ? -12.313 10.840 21.143 1.00 95.31 92 VAL A C 1
ATOM 739 O O . VAL A 1 92 ? -12.455 10.691 22.356 1.00 95.31 92 VAL A O 1
ATOM 742 N N . LEU A 1 93 ? -11.107 10.947 20.585 1.00 93.44 93 LEU A N 1
ATOM 743 C CA . LEU A 1 93 ? -9.861 10.890 21.352 1.00 93.44 93 LEU A CA 1
ATOM 744 C C . LEU A 1 93 ? -9.487 12.230 22.009 1.00 93.44 93 LEU A C 1
ATOM 746 O O . LEU A 1 93 ? -8.553 12.281 22.811 1.00 93.44 93 LEU A O 1
ATOM 750 N N . GLY A 1 94 ? -10.177 13.323 21.664 1.00 92.44 94 GLY A N 1
ATOM 751 C CA . GLY A 1 94 ? -9.796 14.680 22.059 1.00 92.44 94 GLY A CA 1
ATOM 752 C C . GLY A 1 94 ? -8.423 15.100 21.515 1.00 92.44 94 GLY A C 1
ATOM 753 O O . GLY A 1 94 ? -7.719 15.888 22.155 1.00 92.44 94 GLY A O 1
ATOM 754 N N . ARG A 1 95 ? -8.009 14.550 20.366 1.00 90.00 95 ARG A N 1
ATOM 755 C CA . ARG A 1 95 ? -6.682 14.753 19.774 1.00 90.00 95 ARG A CA 1
ATOM 756 C C . ARG A 1 95 ? -6.610 16.129 19.114 1.00 90.00 95 ARG A C 1
ATOM 758 O O . ARG A 1 95 ? -7.452 16.489 18.303 1.00 90.00 95 ARG A O 1
ATOM 765 N N . LYS A 1 96 ? -5.594 16.907 19.497 1.00 89.19 96 LYS A N 1
ATOM 766 C CA . LYS A 1 96 ? -5.349 18.276 18.996 1.00 89.19 96 LYS A CA 1
ATOM 767 C C . LYS A 1 96 ? -4.131 18.380 18.079 1.00 89.19 96 LYS A C 1
ATOM 769 O O . LYS A 1 96 ? -3.871 19.448 17.538 1.00 89.19 96 LYS A O 1
ATOM 774 N N . SER A 1 97 ? -3.332 17.318 17.985 1.00 87.94 97 SER A N 1
ATOM 775 C CA . SER A 1 97 ? -2.150 17.295 17.128 1.00 87.94 97 SER A CA 1
ATOM 776 C C . SER A 1 97 ? -2.551 17.151 15.663 1.00 87.94 97 SER A C 1
ATOM 778 O O . SER A 1 97 ? -3.572 16.544 15.348 1.00 87.94 97 SER A O 1
ATOM 780 N N . VAL A 1 98 ? -1.700 17.659 14.776 1.00 90.19 98 VAL A N 1
ATOM 781 C CA . VAL A 1 98 ? -1.790 17.453 13.319 1.00 90.19 98 VAL A CA 1
ATOM 782 C C . VAL A 1 98 ? -1.110 16.152 12.873 1.00 90.19 98 VAL A C 1
ATOM 784 O O . VAL A 1 98 ? -0.951 15.899 11.692 1.00 90.19 98 VAL A O 1
ATOM 787 N N . GLU A 1 99 ? -0.681 15.318 13.818 1.00 93.00 99 GLU A N 1
ATOM 788 C CA . GLU A 1 99 ? -0.142 13.995 13.502 1.00 93.00 99 GLU A CA 1
ATOM 789 C C . GLU A 1 99 ? -1.288 13.053 13.103 1.00 93.00 99 GLU A C 1
ATOM 791 O O . GLU A 1 99 ? -2.279 13.015 13.849 1.00 93.00 99 GLU A O 1
ATOM 796 N N . PRO A 1 100 ? -1.145 12.275 12.011 1.00 95.88 100 PRO A N 1
ATOM 797 C CA . PRO A 1 100 ? -2.109 11.249 11.622 1.00 95.88 100 PRO A CA 1
ATOM 798 C C . PRO A 1 100 ? -2.450 10.322 12.788 1.00 95.88 100 PRO A C 1
ATOM 800 O O . PRO A 1 100 ? -1.569 9.946 13.567 1.00 95.88 100 PRO A O 1
ATOM 803 N N . ILE A 1 101 ? -3.720 9.955 12.921 1.00 97.19 101 ILE A N 1
ATOM 804 C CA . ILE A 1 101 ? -4.189 9.028 13.951 1.00 97.19 101 ILE A CA 1
ATOM 805 C C . ILE A 1 101 ? -4.062 7.598 13.453 1.00 97.19 101 ILE A C 1
ATOM 807 O O . ILE A 1 101 ? -3.725 6.717 14.240 1.00 97.19 101 ILE A O 1
ATOM 811 N N . TYR A 1 102 ? -4.315 7.356 12.170 1.00 97.88 102 TYR A N 1
ATOM 812 C CA . TYR A 1 102 ? -4.361 6.012 11.626 1.00 97.88 102 TYR A CA 1
ATOM 813 C C . TYR A 1 102 ? -3.076 5.598 10.912 1.00 97.88 102 TYR A C 1
ATOM 815 O O . TYR A 1 102 ? -2.455 6.335 10.143 1.00 97.88 102 TYR A O 1
ATOM 823 N N . SER A 1 103 ? -2.730 4.330 11.115 1.00 97.31 103 SER A N 1
ATOM 824 C CA . SER A 1 103 ? -1.818 3.571 10.269 1.00 97.31 103 SER A CA 1
ATOM 825 C C . SER A 1 103 ? -2.646 2.515 9.537 1.00 97.31 103 SER A C 1
ATOM 827 O O . SER A 1 103 ? -2.846 1.408 10.032 1.00 97.31 103 SER A O 1
ATOM 829 N N . ILE A 1 104 ? -3.168 2.878 8.361 1.00 98.31 104 ILE A N 1
ATOM 830 C CA . ILE A 1 104 ? -4.028 2.009 7.543 1.00 98.31 104 ILE A CA 1
ATOM 831 C C . ILE A 1 104 ? -3.166 1.167 6.605 1.00 98.31 104 ILE A C 1
ATOM 833 O O . ILE A 1 104 ? -2.329 1.705 5.881 1.00 98.31 104 ILE A O 1
ATOM 837 N N . LEU A 1 105 ? -3.355 -0.147 6.602 1.00 97.88 105 LEU A N 1
ATOM 838 C CA . LEU A 1 105 ? -2.645 -1.083 5.738 1.00 97.88 105 LEU A CA 1
ATOM 839 C C . LEU A 1 105 ? -3.639 -1.842 4.844 1.00 97.88 105 LEU A C 1
ATOM 841 O O . LEU A 1 105 ? -4.168 -2.873 5.264 1.00 97.88 105 LEU A O 1
ATOM 845 N N . PRO A 1 106 ? -3.877 -1.365 3.608 1.00 98.38 106 PRO A N 1
ATOM 846 C CA . PRO A 1 106 ? -4.526 -2.158 2.572 1.00 98.38 106 PRO A CA 1
ATOM 847 C C . PRO A 1 106 ? -3.648 -3.356 2.206 1.00 98.38 106 PRO A C 1
ATOM 849 O O . PRO A 1 106 ? -2.480 -3.189 1.831 1.00 98.38 106 PRO A O 1
ATOM 852 N N . ILE A 1 107 ? -4.204 -4.557 2.318 1.00 97.81 107 ILE A N 1
ATOM 853 C CA . ILE A 1 107 ? -3.469 -5.807 2.140 1.00 97.81 107 ILE A CA 1
ATOM 854 C C . ILE A 1 107 ? -4.305 -6.829 1.375 1.00 97.81 107 ILE A C 1
ATOM 856 O O . ILE A 1 107 ? -5.517 -6.898 1.530 1.00 97.81 107 ILE A O 1
ATOM 860 N N . THR A 1 108 ? -3.663 -7.640 0.550 1.00 97.88 108 THR A N 1
ATOM 861 C CA . THR A 1 108 ? -4.306 -8.757 -0.154 1.00 97.88 108 THR A CA 1
ATOM 862 C C . THR A 1 108 ? -4.360 -10.013 0.717 1.00 97.88 108 THR A C 1
ATOM 864 O O . THR A 1 108 ? -3.527 -10.205 1.608 1.00 97.88 108 THR A O 1
ATOM 867 N N . SER A 1 109 ? -5.279 -10.931 0.408 1.00 95.62 109 SER A N 1
ATOM 868 C CA . SER A 1 109 ? -5.308 -12.268 1.019 1.00 95.62 109 SER A CA 1
ATOM 869 C C . SER A 1 109 ? -3.981 -13.011 0.845 1.00 95.62 109 SER A C 1
ATOM 871 O O . SER A 1 109 ? -3.524 -13.681 1.768 1.00 95.62 109 SER A O 1
ATOM 873 N N . TYR A 1 110 ? -3.314 -12.828 -0.299 1.00 94.56 110 TYR A N 1
ATOM 874 C CA . TYR A 1 110 ? -1.990 -13.390 -0.569 1.00 94.56 110 TYR A CA 1
ATOM 875 C C . TYR A 1 110 ? -0.932 -12.912 0.439 1.00 94.56 110 TYR A C 1
ATOM 877 O O . TYR A 1 110 ? -0.195 -13.719 1.000 1.00 94.56 110 TYR A O 1
ATOM 885 N N . GLU A 1 111 ? -0.873 -11.609 0.713 1.00 96.50 111 GLU A N 1
ATOM 886 C CA . GLU A 1 111 ? 0.102 -11.039 1.650 1.00 96.50 111 GLU A CA 1
ATOM 887 C C . GLU A 1 111 ? -0.133 -11.499 3.095 1.00 96.50 111 GLU A C 1
ATOM 889 O O . GLU A 1 111 ? 0.837 -11.767 3.803 1.00 96.50 111 GLU A O 1
ATOM 894 N N . ILE A 1 112 ? -1.396 -11.636 3.520 1.00 95.56 112 ILE A N 1
ATOM 895 C CA . ILE A 1 112 ? -1.742 -12.219 4.828 1.00 95.56 112 ILE A CA 1
ATOM 896 C C . ILE A 1 112 ? -1.338 -13.695 4.864 1.00 95.56 112 ILE A C 1
ATOM 898 O O . ILE A 1 112 ? -0.658 -14.125 5.794 1.00 95.56 112 ILE A O 1
ATOM 902 N N . HIS A 1 113 ? -1.736 -14.468 3.850 1.00 92.25 113 HIS A N 1
ATOM 903 C CA . HIS A 1 113 ? -1.492 -15.908 3.775 1.00 92.25 113 HIS A CA 1
ATOM 904 C C . HIS A 1 113 ? 0.000 -16.244 3.846 1.00 92.25 113 HIS A C 1
ATOM 906 O O . HIS A 1 113 ? 0.384 -17.179 4.550 1.00 92.25 113 HIS A O 1
ATOM 912 N N . GLN A 1 114 ? 0.817 -15.446 3.155 1.00 92.69 114 GLN A N 1
ATOM 913 C CA . GLN A 1 114 ? 2.271 -15.570 3.105 1.00 92.69 114 GLN A CA 1
ATOM 914 C C . GLN A 1 114 ? 2.989 -14.711 4.152 1.00 92.69 114 GLN A C 1
ATOM 916 O O . GLN A 1 114 ? 4.190 -14.502 4.043 1.00 92.69 114 GLN A O 1
ATOM 921 N N . CYS A 1 115 ? 2.289 -14.174 5.156 1.00 94.62 115 CYS A N 1
ATOM 922 C CA . CYS A 1 115 ? 2.900 -13.439 6.266 1.00 94.62 115 CYS A CA 1
ATOM 923 C C . CYS A 1 115 ? 3.838 -12.283 5.848 1.00 94.62 115 CYS A C 1
ATOM 925 O O . CYS A 1 115 ? 4.836 -11.979 6.514 1.00 94.62 115 CYS A O 1
ATOM 927 N N . ILE A 1 116 ? 3.540 -11.608 4.737 1.00 95.56 116 ILE A N 1
ATOM 928 C CA . ILE A 1 116 ? 4.369 -10.525 4.206 1.00 95.56 116 ILE A CA 1
ATOM 929 C C . ILE A 1 116 ? 3.916 -9.216 4.844 1.00 95.56 116 ILE A C 1
ATOM 931 O O . ILE A 1 116 ? 2.856 -8.701 4.510 1.00 95.56 116 ILE A O 1
ATOM 935 N N . HIS A 1 117 ? 4.725 -8.655 5.744 1.00 95.88 117 HIS A N 1
ATOM 936 C CA . HIS A 1 117 ? 4.457 -7.358 6.371 1.00 95.88 117 HIS A CA 1
ATOM 937 C C . HIS A 1 117 ? 5.596 -6.354 6.140 1.00 95.88 117 HIS A C 1
ATOM 939 O O . HIS A 1 117 ? 6.774 -6.708 6.270 1.00 95.88 117 HIS A O 1
ATOM 945 N N . LYS A 1 118 ? 5.252 -5.081 5.886 1.00 94.62 118 LYS A N 1
ATOM 946 C CA . LYS A 1 118 ? 6.183 -3.950 5.696 1.00 94.62 118 LYS A CA 1
ATOM 947 C C . LYS A 1 118 ? 7.240 -3.804 6.794 1.00 94.62 118 LYS A C 1
ATOM 949 O O . LYS A 1 118 ? 8.338 -3.336 6.532 1.00 94.62 118 LYS A O 1
ATOM 954 N N . GLY A 1 119 ? 6.927 -4.221 8.020 1.00 91.88 119 GLY A N 1
ATOM 955 C CA . GLY A 1 119 ? 7.839 -4.182 9.167 1.00 91.88 119 GLY A CA 1
ATOM 956 C C . GLY A 1 119 ? 8.850 -5.331 9.232 1.00 91.88 119 GLY A C 1
ATOM 957 O O . GLY A 1 119 ? 9.566 -5.425 10.219 1.00 91.88 119 GLY A O 1
ATOM 958 N N . HIS A 1 120 ? 8.892 -6.219 8.230 1.00 88.75 120 HIS A N 1
ATOM 959 C CA . HIS A 1 120 ? 9.767 -7.401 8.180 1.00 88.75 120 HIS A CA 1
ATOM 960 C C . HIS A 1 120 ? 9.552 -8.429 9.306 1.00 88.75 120 HIS A C 1
ATOM 962 O O . HIS A 1 120 ? 10.333 -9.370 9.418 1.00 88.75 120 HIS A O 1
ATOM 968 N N . ASP A 1 121 ? 8.488 -8.295 10.101 1.00 89.25 121 ASP A N 1
ATOM 969 C CA . ASP A 1 121 ? 8.085 -9.287 11.096 1.00 89.25 121 ASP A CA 1
ATOM 970 C C . ASP A 1 121 ? 7.049 -10.252 10.495 1.00 89.25 121 ASP A C 1
ATOM 972 O O . ASP A 1 121 ? 5.870 -9.893 10.399 1.00 89.25 121 ASP A O 1
ATOM 976 N N . PRO A 1 122 ? 7.448 -11.472 10.089 1.00 84.31 122 PRO A N 1
ATOM 977 C CA . PRO A 1 122 ? 6.519 -12.446 9.528 1.00 84.31 122 PRO A CA 1
ATOM 978 C C . PRO A 1 122 ? 5.560 -13.012 10.582 1.00 84.31 122 PRO A C 1
ATOM 980 O O . PRO A 1 122 ? 4.564 -13.632 10.235 1.00 84.31 122 PRO A O 1
ATOM 983 N N . LYS A 1 123 ? 5.806 -12.792 11.881 1.00 89.31 123 LYS A N 1
ATOM 984 C CA . LYS A 1 123 ? 4.880 -13.232 12.930 1.00 89.31 123 LYS A CA 1
ATOM 985 C C . LYS A 1 123 ? 3.722 -12.263 13.121 1.00 89.31 123 LYS A C 1
ATOM 987 O O . LYS A 1 123 ? 2.769 -12.614 13.810 1.00 89.31 123 LYS A O 1
ATOM 992 N N . LEU A 1 124 ? 3.756 -11.079 12.504 1.00 92.50 124 LEU A N 1
ATOM 993 C CA . LEU A 1 124 ? 2.756 -10.044 12.746 1.00 92.50 124 LEU A CA 1
ATOM 994 C C . LEU A 1 124 ? 1.324 -10.538 12.506 1.00 92.50 124 LEU A C 1
ATOM 996 O O . LEU A 1 124 ? 0.468 -10.308 13.354 1.00 92.50 124 LEU A O 1
ATOM 1000 N N . PHE A 1 125 ? 1.075 -11.244 11.402 1.00 93.25 125 PHE A N 1
ATOM 1001 C CA . PHE A 1 125 ? -0.253 -11.786 11.093 1.00 93.25 125 PHE A CA 1
ATOM 1002 C C . PHE A 1 125 ? -0.569 -13.092 11.818 1.00 93.25 125 PHE A C 1
ATOM 1004 O O . PHE A 1 125 ? -1.716 -13.515 11.795 1.00 93.25 125 PHE A O 1
ATOM 1011 N N . MET A 1 126 ? 0.407 -13.718 12.474 1.00 91.94 126 MET A N 1
ATOM 1012 C CA . MET A 1 126 ? 0.235 -15.015 13.130 1.00 91.94 126 MET A CA 1
ATOM 1013 C C . MET A 1 126 ? 0.062 -14.902 14.645 1.00 91.94 126 MET A C 1
ATOM 1015 O O . MET A 1 126 ? -0.711 -15.636 15.243 1.00 91.94 126 MET A O 1
ATOM 1019 N N . SER A 1 127 ? 0.809 -14.011 15.294 1.00 88.44 127 SER A N 1
ATOM 1020 C CA . SER A 1 127 ? 0.888 -13.967 16.758 1.00 88.44 127 SER A CA 1
ATOM 1021 C C . SER A 1 127 ? 0.252 -12.738 17.389 1.00 88.44 127 SER A C 1
ATOM 1023 O O . SER A 1 127 ? 0.189 -12.664 18.615 1.00 88.44 127 SER A O 1
ATOM 1025 N N . ASN A 1 128 ? -0.156 -11.745 16.596 1.00 91.81 128 ASN A N 1
ATOM 1026 C CA . ASN A 1 128 ? -0.859 -10.597 17.152 1.00 91.81 128 ASN A CA 1
ATOM 1027 C C . ASN A 1 128 ? -2.339 -10.896 17.344 1.00 91.81 128 ASN A C 1
ATOM 1029 O O . ASN A 1 128 ? -2.955 -11.632 16.579 1.00 91.81 128 ASN A O 1
ATOM 1033 N N . LEU A 1 129 ? -2.896 -10.238 18.355 1.00 95.00 129 LEU A N 1
ATOM 1034 C CA . LEU A 1 129 ? -4.329 -10.093 18.506 1.00 95.00 129 LEU A CA 1
ATOM 1035 C C . LEU A 1 129 ? -4.850 -9.164 17.406 1.00 95.00 129 LEU A C 1
ATOM 1037 O O . LEU A 1 129 ? -4.325 -8.060 17.237 1.00 95.00 129 LEU A O 1
ATOM 1041 N N . PHE A 1 130 ? -5.906 -9.596 16.726 1.00 97.38 130 PHE A N 1
ATOM 1042 C CA . PHE A 1 130 ? -6.714 -8.754 15.847 1.00 97.38 130 PHE A CA 1
ATOM 1043 C C . PHE A 1 130 ? -8.138 -8.669 16.393 1.00 97.38 130 PHE A C 1
ATOM 1045 O O . PHE A 1 130 ? -8.628 -9.601 17.028 1.00 97.38 130 PHE A O 1
ATOM 1052 N N . LEU A 1 131 ? -8.795 -7.538 16.166 1.00 97.56 131 LEU A N 1
ATOM 1053 C CA . LEU A 1 131 ? -10.211 -7.341 16.451 1.00 97.56 131 LEU A CA 1
ATOM 1054 C C . LEU A 1 131 ? -10.909 -7.034 15.132 1.00 97.56 131 LEU A C 1
ATOM 1056 O O . LEU A 1 131 ? -10.584 -6.028 14.502 1.00 97.56 131 LEU A O 1
ATOM 1060 N N . ASP A 1 132 ? -11.857 -7.867 14.721 1.00 97.88 132 ASP A N 1
ATOM 1061 C CA . ASP A 1 132 ? -12.722 -7.546 13.588 1.00 97.88 132 ASP A CA 1
ATOM 1062 C C . ASP A 1 132 ? -13.592 -6.337 13.962 1.00 97.88 132 ASP A C 1
ATOM 1064 O O . ASP A 1 132 ? -14.321 -6.351 14.959 1.00 97.88 132 ASP A O 1
ATOM 1068 N N . ALA A 1 133 ? -13.461 -5.250 13.201 1.00 97.50 133 ALA A N 1
ATOM 1069 C CA . ALA A 1 133 ? -14.067 -3.973 13.559 1.00 97.50 133 ALA A CA 1
ATOM 1070 C C . ALA A 1 133 ? -15.599 -4.043 13.569 1.00 97.50 133 ALA A C 1
ATOM 1072 O O . ALA A 1 133 ? -16.221 -3.367 14.390 1.00 97.50 133 ALA A O 1
ATOM 1073 N N . ARG A 1 134 ? -16.201 -4.880 12.715 1.00 96.12 134 ARG A N 1
ATOM 1074 C CA . ARG A 1 134 ? -17.657 -5.008 12.588 1.00 96.12 134 ARG A CA 1
ATOM 1075 C C . ARG A 1 134 ? -18.246 -5.878 13.681 1.00 96.12 134 ARG A C 1
ATOM 1077 O O . ARG A 1 134 ? -19.186 -5.476 14.361 1.00 96.12 134 ARG A O 1
ATOM 1084 N N . THR A 1 135 ? -17.704 -7.077 13.842 1.00 96.25 135 THR A N 1
ATOM 1085 C CA . THR A 1 135 ? -18.260 -8.080 14.760 1.00 96.25 135 THR A CA 1
ATOM 1086 C C . THR A 1 135 ? -17.796 -7.869 16.200 1.00 96.25 135 THR A C 1
ATOM 1088 O O . THR A 1 135 ? -18.463 -8.306 17.138 1.00 96.25 135 THR A O 1
ATOM 1091 N N . GLY A 1 136 ? -16.655 -7.199 16.394 1.00 95.62 136 GLY A N 1
ATOM 1092 C CA . GLY A 1 136 ? -15.964 -7.143 17.679 1.00 95.62 136 GLY A CA 1
ATOM 1093 C C . GLY A 1 136 ? -15.335 -8.480 18.082 1.00 95.62 136 GLY A C 1
ATOM 1094 O O . GLY A 1 136 ? -14.938 -8.635 19.240 1.00 95.62 136 GLY A O 1
ATOM 1095 N N . GLU A 1 137 ? -15.251 -9.449 17.165 1.00 96.50 137 GLU A N 1
ATOM 1096 C CA . GLU A 1 137 ? -14.597 -10.729 17.411 1.00 96.50 137 GLU A CA 1
ATOM 1097 C C . GLU A 1 137 ? -13.085 -10.541 17.572 1.00 96.50 137 GLU A C 1
ATOM 1099 O O . GLU A 1 137 ? -12.429 -9.857 16.783 1.00 96.50 137 GLU A O 1
ATOM 1104 N N . ARG A 1 138 ? -12.526 -11.164 18.614 1.00 95.69 138 ARG A N 1
ATOM 1105 C CA . ARG A 1 138 ? -11.087 -11.187 18.880 1.00 95.69 138 ARG A CA 1
ATOM 1106 C C . ARG A 1 138 ? -10.457 -12.436 18.274 1.00 95.69 138 ARG A C 1
ATOM 1108 O O . ARG A 1 138 ? -10.743 -13.548 18.706 1.00 95.69 138 ARG A O 1
ATOM 1115 N N . LEU A 1 139 ? -9.532 -12.232 17.347 1.00 95.56 139 LEU A N 1
ATOM 1116 C CA . LEU A 1 139 ? -8.738 -13.277 16.713 1.00 95.56 139 LEU A CA 1
ATOM 1117 C C . LEU A 1 139 ? -7.392 -13.388 17.440 1.00 95.56 139 LEU A C 1
ATOM 1119 O O . LEU A 1 139 ? -6.412 -12.731 17.086 1.00 95.56 139 LEU A O 1
ATOM 1123 N N . GLU A 1 140 ? -7.353 -14.186 18.511 1.00 92.88 140 GLU A N 1
ATOM 1124 C CA . GLU A 1 140 ? -6.140 -14.363 19.332 1.00 92.88 140 GLU A CA 1
ATOM 1125 C C . GLU A 1 140 ? -5.043 -15.172 18.623 1.00 92.88 1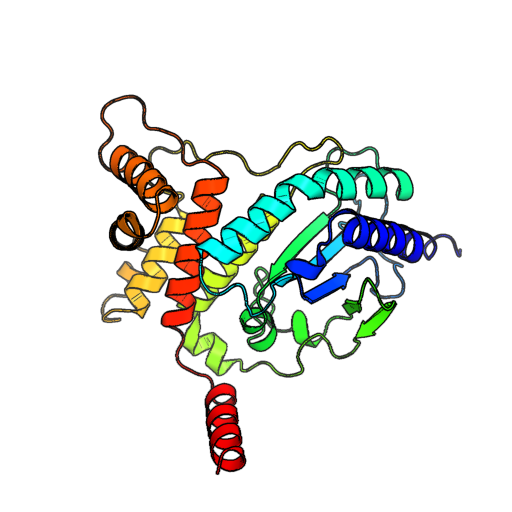40 GLU A C 1
ATOM 1127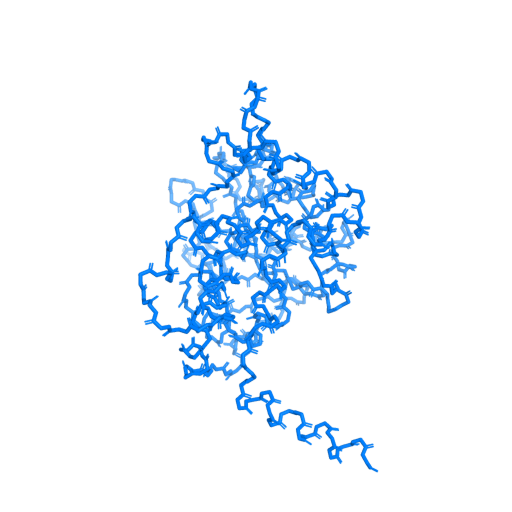 O O . GLU A 1 140 ? -3.866 -15.036 18.948 1.00 92.88 140 GLU A O 1
ATOM 1132 N N . ALA A 1 141 ? -5.426 -15.999 17.646 1.00 89.44 141 ALA A N 1
ATOM 1133 C CA . ALA A 1 141 ? -4.520 -16.831 16.853 1.00 89.44 141 ALA A CA 1
ATOM 1134 C C . ALA A 1 141 ? -4.015 -16.136 15.571 1.00 89.44 141 ALA A C 1
ATOM 1136 O O . ALA A 1 141 ? -3.499 -16.809 14.680 1.00 89.44 141 ALA A O 1
ATOM 1137 N N . GLY A 1 142 ? -4.192 -14.816 15.461 1.00 93.50 142 GLY A N 1
ATOM 1138 C CA . GLY A 1 142 ? -3.837 -14.059 14.265 1.00 93.50 142 GLY A CA 1
ATOM 1139 C C . GLY A 1 142 ? -4.824 -14.225 13.104 1.00 93.50 142 GLY A C 1
ATOM 1140 O O . GLY A 1 142 ? -5.905 -14.792 13.240 1.00 93.50 142 GLY A O 1
ATOM 1141 N N . LEU A 1 143 ? -4.431 -13.702 11.943 1.00 93.75 143 LEU A N 1
ATOM 1142 C CA . LEU A 1 143 ? -5.126 -13.823 10.656 1.00 93.75 143 LEU A CA 1
ATOM 1143 C C . LEU A 1 143 ? -4.639 -15.028 9.827 1.00 93.75 143 LEU A C 1
ATOM 1145 O O . LEU A 1 143 ? -5.209 -15.345 8.787 1.00 93.75 143 LEU A O 1
ATOM 1149 N N . THR A 1 144 ? -3.563 -15.686 10.259 1.00 92.12 144 THR A N 1
ATOM 1150 C CA . THR A 1 144 ? -2.988 -16.889 9.642 1.00 92.12 144 THR A CA 1
ATOM 1151 C C . THR A 1 144 ? -2.259 -17.700 10.709 1.00 92.12 144 THR A C 1
ATOM 1153 O O . THR A 1 144 ? -1.808 -17.160 11.710 1.00 92.12 144 THR A O 1
ATOM 1156 N N . ASN A 1 145 ? -2.131 -19.006 10.513 1.00 88.12 145 ASN A N 1
ATOM 1157 C CA . ASN A 1 145 ? -1.623 -19.937 11.523 1.00 88.12 145 ASN A CA 1
ATOM 1158 C C . ASN A 1 145 ? -0.227 -20.498 11.211 1.00 88.12 145 ASN A C 1
ATOM 1160 O O . ASN A 1 145 ? 0.244 -21.385 11.922 1.00 88.12 145 ASN A O 1
ATOM 1164 N N . TYR A 1 146 ? 0.421 -20.028 10.143 1.00 85.75 146 TYR A N 1
ATOM 1165 C CA . TYR A 1 146 ? 1.666 -20.611 9.657 1.00 85.75 146 TYR A CA 1
ATOM 1166 C C . TYR A 1 146 ? 2.561 -19.583 8.954 1.00 85.75 146 TYR A C 1
ATOM 1168 O O . TYR A 1 146 ? 2.077 -18.696 8.252 1.00 85.75 146 TYR A O 1
ATOM 1176 N N . VAL A 1 147 ? 3.874 -19.739 9.140 1.00 85.25 147 VAL A N 1
ATOM 1177 C CA . VAL A 1 147 ? 4.943 -19.004 8.453 1.00 85.25 147 VAL A CA 1
ATOM 1178 C C . VAL A 1 147 ? 5.954 -20.030 7.959 1.00 85.25 147 VAL A C 1
ATOM 1180 O O . VAL A 1 147 ? 6.498 -20.787 8.765 1.00 85.25 147 VAL A O 1
ATOM 1183 N N . ASP A 1 148 ? 6.244 -20.012 6.663 1.00 86.12 148 ASP A N 1
ATOM 1184 C CA . ASP A 1 148 ? 7.343 -20.773 6.072 1.00 86.12 148 ASP A CA 1
ATOM 1185 C C . ASP A 1 148 ? 8.584 -19.874 5.957 1.00 86.12 148 ASP A C 1
ATOM 1187 O O . ASP A 1 148 ? 8.668 -18.993 5.101 1.00 86.12 148 ASP A O 1
ATOM 1191 N N . TYR A 1 149 ? 9.537 -20.037 6.874 1.00 8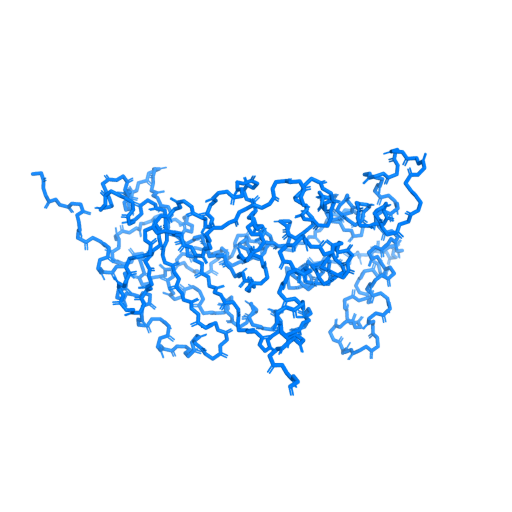7.31 149 TYR A N 1
ATOM 1192 C CA . TYR A 1 149 ? 10.736 -19.195 6.905 1.00 87.31 149 TYR A CA 1
ATOM 1193 C C . TYR A 1 149 ? 11.687 -19.458 5.735 1.00 87.31 149 TYR A C 1
ATOM 1195 O O . TYR A 1 149 ? 12.330 -18.512 5.273 1.00 87.31 149 TYR A O 1
ATOM 1203 N N . ASP A 1 150 ? 11.761 -20.700 5.259 1.00 88.94 150 ASP A N 1
ATOM 1204 C CA . ASP A 1 150 ? 12.629 -21.070 4.141 1.00 88.94 150 ASP A CA 1
ATOM 1205 C C . ASP A 1 150 ? 12.065 -20.473 2.851 1.00 88.94 150 ASP A C 1
ATOM 1207 O O . ASP A 1 150 ? 12.773 -19.781 2.121 1.00 88.94 150 ASP A O 1
ATOM 1211 N N . TYR A 1 151 ? 10.750 -20.569 2.661 1.00 89.25 151 TYR A N 1
ATOM 1212 C CA . TYR A 1 151 ? 10.045 -19.897 1.574 1.00 89.25 151 TYR A CA 1
ATOM 1213 C C . TYR A 1 151 ? 10.235 -18.370 1.571 1.00 89.25 151 TYR A C 1
ATOM 1215 O O . TYR A 1 151 ? 10.436 -17.762 0.518 1.00 89.25 151 TYR A O 1
ATOM 1223 N N . HIS A 1 152 ? 10.222 -17.726 2.745 1.00 92.19 152 HIS A N 1
ATOM 1224 C CA . HIS A 1 152 ? 10.539 -16.297 2.860 1.00 92.19 152 HIS A CA 1
ATOM 1225 C C . HIS A 1 152 ? 11.978 -15.969 2.450 1.00 92.19 152 HIS A C 1
ATOM 1227 O O . HIS A 1 152 ? 12.229 -14.870 1.946 1.00 92.19 152 HIS A O 1
ATOM 1233 N N . PHE A 1 153 ? 12.921 -16.873 2.722 1.00 91.56 153 PHE A N 1
ATOM 1234 C CA . PHE A 1 153 ? 14.322 -16.710 2.357 1.00 91.56 153 PHE A CA 1
ATOM 1235 C C . PHE A 1 153 ? 14.527 -16.890 0.847 1.00 91.56 153 PHE A C 1
ATOM 1237 O O . PHE A 1 153 ? 15.189 -16.063 0.224 1.00 91.56 153 PHE A O 1
ATOM 1244 N N . GLU A 1 154 ? 13.902 -17.904 0.249 1.00 92.38 154 GLU A N 1
ATOM 1245 C CA . GLU A 1 154 ? 13.959 -18.183 -1.193 1.00 92.38 154 GLU A CA 1
ATOM 1246 C C . GLU A 1 154 ? 13.284 -17.097 -2.048 1.00 92.38 154 GLU A C 1
ATOM 1248 O O . GLU A 1 154 ? 13.673 -16.868 -3.194 1.00 92.38 154 GLU A O 1
ATOM 1253 N N . ASN A 1 155 ? 12.307 -16.385 -1.479 1.00 94.81 155 ASN A N 1
ATOM 1254 C CA . ASN A 1 155 ? 11.570 -15.297 -2.127 1.00 94.81 155 ASN A CA 1
ATOM 1255 C C . ASN A 1 155 ? 11.932 -13.907 -1.572 1.00 94.81 155 ASN A C 1
ATOM 1257 O O . ASN A 1 155 ? 11.124 -12.972 -1.614 1.00 94.81 155 ASN A O 1
ATOM 1261 N N . LEU A 1 156 ? 13.146 -13.741 -1.034 1.00 94.81 156 LEU A N 1
ATOM 1262 C CA . LEU A 1 156 ? 13.563 -12.513 -0.353 1.00 94.81 156 LEU A CA 1
ATOM 1263 C C . LEU A 1 156 ? 13.410 -11.256 -1.227 1.00 94.81 156 LEU A C 1
ATOM 1265 O O . LEU A 1 156 ? 12.898 -10.238 -0.750 1.00 94.81 156 LEU A O 1
ATOM 1269 N N . GLU A 1 157 ? 13.850 -11.306 -2.484 1.00 96.25 157 GLU A N 1
ATOM 1270 C CA . GLU A 1 157 ? 13.782 -10.204 -3.450 1.00 96.25 157 GLU A CA 1
ATOM 1271 C C . GLU A 1 157 ? 12.334 -9.783 -3.754 1.00 96.25 157 GLU A C 1
ATOM 1273 O O . GLU A 1 157 ? 11.991 -8.635 -3.440 1.00 96.25 157 GLU A O 1
ATOM 1278 N N . PRO A 1 158 ? 11.452 -10.653 -4.295 1.00 97.56 158 PRO A N 1
ATOM 1279 C CA . PRO A 1 158 ? 10.066 -10.275 -4.558 1.00 97.56 158 PRO A CA 1
ATOM 1280 C C . PRO A 1 158 ? 9.327 -9.858 -3.279 1.00 97.56 158 PRO A C 1
ATOM 1282 O O . PRO A 1 158 ? 8.581 -8.878 -3.293 1.00 97.56 158 PRO A O 1
ATOM 1285 N N . PHE A 1 159 ? 9.585 -10.496 -2.132 1.00 97.38 159 PHE A N 1
ATOM 1286 C CA . PHE A 1 159 ? 8.935 -10.104 -0.877 1.00 97.38 159 PHE A CA 1
ATOM 1287 C C . PHE A 1 159 ? 9.398 -8.739 -0.381 1.00 97.38 159 PHE A C 1
ATOM 1289 O O . PHE A 1 159 ? 8.616 -8.008 0.225 1.00 97.38 159 PHE A O 1
ATOM 1296 N N . SER A 1 160 ? 10.653 -8.362 -0.625 1.00 97.69 160 SER A N 1
ATOM 1297 C CA . SER A 1 160 ? 11.140 -7.016 -0.306 1.00 97.69 160 SER A CA 1
ATOM 1298 C C . SER A 1 160 ? 10.391 -5.951 -1.105 1.00 97.69 160 SER A C 1
ATOM 1300 O O . SER A 1 160 ? 10.048 -4.906 -0.554 1.00 97.69 160 SER A O 1
ATOM 1302 N N . VAL A 1 161 ? 10.057 -6.239 -2.364 1.00 98.44 161 VAL A N 1
ATOM 1303 C CA . VAL A 1 161 ? 9.265 -5.329 -3.198 1.00 98.44 161 VAL A CA 1
ATOM 1304 C C . VAL A 1 161 ? 7.810 -5.255 -2.748 1.00 98.44 161 VAL A C 1
ATOM 1306 O O . VAL A 1 161 ? 7.280 -4.157 -2.613 1.00 98.44 161 VAL A O 1
ATOM 1309 N N . ILE A 1 162 ? 7.189 -6.385 -2.408 1.00 98.56 162 ILE A N 1
ATOM 1310 C CA . ILE A 1 162 ? 5.826 -6.398 -1.852 1.00 98.56 162 ILE A CA 1
ATOM 1311 C C . ILE A 1 162 ? 5.755 -5.566 -0.559 1.00 98.56 162 ILE A C 1
ATOM 1313 O O . ILE A 1 162 ? 4.847 -4.754 -0.387 1.00 98.56 162 ILE A O 1
ATOM 1317 N N . ARG A 1 163 ? 6.752 -5.688 0.330 1.00 98.25 163 ARG A N 1
ATOM 1318 C CA . ARG A 1 163 ? 6.859 -4.865 1.553 1.00 98.25 163 ARG A CA 1
ATOM 1319 C C . ARG A 1 163 ? 7.018 -3.375 1.255 1.00 98.25 163 ARG A C 1
ATOM 1321 O O . ARG A 1 163 ? 6.479 -2.547 1.998 1.00 98.25 163 ARG A O 1
ATOM 1328 N N . LEU A 1 164 ? 7.742 -3.020 0.192 1.00 98.50 164 LEU A N 1
ATOM 1329 C CA . LEU A 1 164 ? 7.834 -1.632 -0.256 1.00 98.50 164 LEU A CA 1
ATOM 1330 C C . LEU A 1 164 ? 6.462 -1.125 -0.717 1.00 98.50 164 LEU A C 1
ATOM 1332 O O . LEU A 1 164 ? 6.041 -0.062 -0.263 1.00 98.50 164 LEU A O 1
ATOM 1336 N N . SER A 1 165 ? 5.730 -1.899 -1.523 1.00 98.56 165 SER A N 1
ATOM 1337 C CA . SER A 1 165 ? 4.372 -1.542 -1.950 1.00 98.56 165 SER A CA 1
ATOM 1338 C C . SER A 1 165 ? 3.442 -1.344 -0.751 1.00 98.56 165 SER A C 1
ATOM 1340 O O . SER A 1 165 ? 2.815 -0.295 -0.643 1.00 98.56 165 SER A O 1
ATOM 1342 N N . GLN A 1 166 ? 3.445 -2.250 0.233 1.00 98.44 166 GLN A N 1
ATOM 1343 C CA . GLN A 1 166 ? 2.701 -2.074 1.491 1.00 98.44 166 GLN A CA 1
ATOM 1344 C C . GLN A 1 166 ? 3.063 -0.788 2.240 1.00 98.44 166 GLN A C 1
ATOM 1346 O O . GLN A 1 166 ? 2.190 -0.083 2.755 1.00 98.44 166 GLN A O 1
ATOM 1351 N N . SER A 1 167 ? 4.359 -0.481 2.316 1.00 98.25 167 SER A N 1
ATOM 1352 C CA . SER A 1 167 ? 4.846 0.743 2.953 1.00 98.25 167 SER A CA 1
ATOM 1353 C C . SER A 1 167 ? 4.324 1.983 2.237 1.00 98.25 167 SER A C 1
ATOM 1355 O O . SER A 1 167 ? 3.926 2.943 2.901 1.00 98.25 167 SER A O 1
ATOM 1357 N N . TYR A 1 168 ? 4.294 1.955 0.902 1.00 98.50 168 TYR A N 1
ATOM 1358 C CA . TYR A 1 168 ? 3.773 3.052 0.100 1.00 98.50 168 TYR A CA 1
ATOM 1359 C C . TYR A 1 168 ? 2.259 3.199 0.251 1.00 98.50 168 TYR A C 1
ATOM 1361 O O . TYR A 1 168 ? 1.818 4.298 0.563 1.00 98.50 168 TYR A O 1
ATOM 1369 N N . ARG A 1 169 ? 1.470 2.115 0.154 1.00 98.62 169 ARG A N 1
ATOM 1370 C CA . ARG A 1 169 ? 0.009 2.136 0.391 1.00 98.62 169 ARG A CA 1
ATOM 1371 C C . ARG A 1 169 ? -0.332 2.783 1.733 1.00 98.62 169 ARG A C 1
ATOM 1373 O O . ARG A 1 169 ? -1.164 3.682 1.803 1.00 98.62 169 ARG A O 1
ATOM 1380 N N . ASN A 1 170 ? 0.362 2.365 2.793 1.00 98.31 170 ASN A N 1
ATOM 1381 C CA . ASN A 1 170 ? 0.166 2.914 4.130 1.00 98.31 170 ASN A CA 1
ATOM 1382 C C . ASN A 1 170 ? 0.505 4.405 4.197 1.00 98.31 170 ASN A C 1
ATOM 1384 O O . ASN A 1 170 ? -0.306 5.183 4.683 1.00 98.31 170 ASN A O 1
ATOM 1388 N N . ARG A 1 171 ? 1.675 4.813 3.690 1.00 97.94 171 ARG A N 1
ATOM 1389 C CA . ARG A 1 171 ? 2.116 6.217 3.696 1.00 97.94 171 ARG A CA 1
ATOM 1390 C C . ARG A 1 171 ? 1.218 7.108 2.839 1.00 97.94 171 ARG A C 1
ATOM 1392 O O . ARG A 1 171 ? 0.927 8.230 3.236 1.00 97.94 171 ARG A O 1
ATOM 1399 N N . TYR A 1 172 ? 0.776 6.596 1.694 1.00 98.38 172 TYR A N 1
ATOM 1400 C CA . TYR A 1 172 ? -0.143 7.255 0.780 1.00 98.38 172 TYR A CA 1
ATOM 1401 C C . TYR A 1 172 ? -1.440 7.620 1.510 1.00 98.38 172 TYR A C 1
ATOM 1403 O O . TYR A 1 172 ? -1.864 8.766 1.440 1.00 98.38 172 TYR A O 1
ATOM 1411 N N . LEU A 1 173 ? -2.010 6.712 2.301 1.00 98.38 173 LEU A N 1
ATOM 1412 C CA . LEU A 1 173 ? -3.246 6.969 3.047 1.00 98.38 173 LEU A CA 1
ATOM 1413 C C . LEU A 1 173 ? -3.078 7.821 4.315 1.00 98.38 173 LEU A C 1
ATOM 1415 O O . LEU A 1 173 ? -4.084 8.173 4.922 1.00 98.38 173 LEU A O 1
ATOM 1419 N N . ARG A 1 174 ? -1.853 8.171 4.736 1.00 97.38 174 ARG A N 1
ATOM 1420 C CA . ARG A 1 174 ? -1.667 9.016 5.926 1.00 97.38 174 ARG A CA 1
ATOM 1421 C C . ARG A 1 174 ? -2.084 10.452 5.627 1.00 97.38 174 ARG A C 1
ATOM 1423 O O . ARG A 1 174 ? -1.468 11.120 4.792 1.00 97.38 174 ARG A O 1
ATOM 1430 N N . CYS A 1 175 ? -3.072 10.938 6.365 1.00 96.88 175 CYS A N 1
ATOM 1431 C CA . CYS A 1 175 ? -3.411 12.350 6.456 1.00 96.88 175 CYS A CA 1
ATOM 1432 C C . CYS A 1 175 ? -3.678 12.747 7.903 1.00 96.88 175 CYS A C 1
ATOM 1434 O O . CYS A 1 175 ? -3.913 11.898 8.758 1.00 96.88 175 CYS A O 1
ATOM 1436 N N . ASP A 1 176 ? -3.621 14.042 8.177 1.00 94.62 176 ASP A N 1
ATOM 1437 C CA . ASP A 1 176 ? -4.074 14.572 9.455 1.00 94.62 176 ASP A CA 1
ATOM 1438 C C . ASP A 1 176 ? -5.608 14.702 9.511 1.00 94.62 176 ASP A C 1
ATOM 1440 O O . ASP A 1 176 ? -6.325 14.485 8.529 1.00 94.62 176 ASP A O 1
ATOM 1444 N N . HIS A 1 177 ? -6.122 15.104 10.674 1.00 91.88 177 HIS A N 1
ATOM 1445 C CA . HIS A 1 177 ? -7.551 15.349 10.897 1.00 91.88 177 HIS A CA 1
ATOM 1446 C C . HIS A 1 177 ? -8.114 16.551 10.112 1.00 91.88 177 HIS A C 1
ATOM 1448 O O . HIS A 1 177 ? -9.320 16.788 10.147 1.00 91.88 177 HIS A O 1
ATOM 1454 N N . LEU A 1 178 ? -7.265 17.323 9.426 1.00 92.94 178 LEU A N 1
ATOM 1455 C CA . LEU A 1 178 ? -7.653 18.412 8.526 1.00 92.94 178 LEU A CA 1
ATOM 1456 C C . LEU A 1 178 ? -7.631 17.971 7.052 1.00 92.94 178 LEU A C 1
ATOM 1458 O O . LEU A 1 178 ? -7.963 18.765 6.172 1.00 92.94 178 LEU A O 1
ATOM 1462 N N . GLY A 1 179 ? -7.262 16.715 6.778 1.00 93.88 179 GLY A N 1
ATOM 1463 C CA . GLY A 1 179 ? -7.174 16.144 5.438 1.00 93.88 179 GLY A CA 1
ATOM 1464 C C . GLY A 1 179 ? -5.886 16.485 4.686 1.00 93.88 179 GLY A C 1
ATOM 1465 O O . GLY A 1 179 ? -5.827 16.297 3.470 1.00 93.88 179 GLY A O 1
ATOM 1466 N N . VAL A 1 180 ? -4.848 16.975 5.369 1.00 95.56 180 VAL A N 1
ATOM 1467 C CA . VAL A 1 180 ? -3.534 17.208 4.758 1.00 95.56 180 VAL A CA 1
ATOM 1468 C C . VAL A 1 180 ? -2.772 15.887 4.697 1.00 95.56 180 VAL A C 1
ATOM 1470 O O . VAL A 1 180 ? -2.425 15.304 5.723 1.00 95.56 180 VAL A O 1
ATOM 1473 N N . TYR A 1 181 ? -2.506 15.401 3.485 1.00 95.81 181 TYR A N 1
ATOM 1474 C CA . TYR A 1 181 ? -1.778 14.149 3.277 1.00 95.81 181 TYR A CA 1
ATOM 1475 C C . TYR A 1 181 ? -0.277 14.301 3.514 1.00 95.81 181 TYR A C 1
ATOM 1477 O O . TYR A 1 181 ? 0.340 15.276 3.089 1.00 95.81 181 TYR A O 1
ATOM 1485 N N . SER A 1 182 ? 0.330 13.286 4.131 1.00 92.12 182 SER A N 1
ATOM 1486 C CA . SER A 1 182 ? 1.771 13.261 4.400 1.00 92.12 182 SER A CA 1
ATOM 1487 C C . SER A 1 182 ? 2.612 12.976 3.151 1.00 92.12 182 SER A C 1
ATOM 1489 O O . SER A 1 182 ? 3.773 13.373 3.086 1.00 92.12 182 SER A O 1
ATOM 1491 N N . GLN A 1 183 ? 2.055 12.258 2.171 1.00 93.69 183 GLN A N 1
ATOM 1492 C CA . GLN A 1 183 ? 2.756 11.908 0.937 1.00 93.69 183 GLN A CA 1
ATOM 1493 C C . GLN A 1 183 ? 2.500 12.960 -0.147 1.00 93.69 183 GLN A C 1
ATOM 1495 O O . GLN A 1 183 ? 1.381 13.061 -0.652 1.00 93.69 183 GLN A O 1
ATOM 1500 N N . GLY A 1 184 ? 3.552 13.695 -0.512 1.00 94.56 184 GLY A N 1
ATOM 1501 C CA . GLY A 1 184 ? 3.572 14.601 -1.661 1.00 94.56 184 GLY A CA 1
ATOM 1502 C C . GLY A 1 184 ? 4.110 13.950 -2.936 1.00 94.56 184 GLY A C 1
ATOM 1503 O O . GLY A 1 184 ? 4.442 12.758 -2.961 1.00 94.56 184 GLY A O 1
ATOM 1504 N N . ASP A 1 185 ? 4.211 14.764 -3.981 1.00 97.12 185 ASP A N 1
ATOM 1505 C CA . ASP A 1 185 ? 4.788 14.376 -5.265 1.00 97.12 185 ASP A CA 1
ATOM 1506 C C . ASP A 1 185 ? 6.305 14.180 -5.155 1.00 97.12 185 ASP A C 1
ATOM 1508 O O . ASP A 1 185 ? 6.964 14.717 -4.263 1.00 97.12 185 ASP A O 1
ATOM 1512 N N . PHE A 1 186 ? 6.870 13.406 -6.076 1.00 96.88 186 PHE A N 1
ATOM 1513 C CA . PHE A 1 186 ? 8.309 13.232 -6.195 1.00 96.88 186 PHE A CA 1
ATOM 1514 C C . PHE A 1 186 ? 8.886 14.179 -7.254 1.00 96.88 186 PHE A C 1
ATOM 1516 O O . PHE A 1 186 ? 8.559 14.085 -8.439 1.00 96.88 186 PHE A O 1
ATOM 1523 N N . ASP A 1 187 ? 9.788 15.051 -6.810 1.00 94.69 187 ASP A N 1
ATOM 1524 C CA . ASP A 1 187 ? 10.406 16.144 -7.568 1.00 94.69 187 ASP A CA 1
ATOM 1525 C C . ASP A 1 187 ? 11.927 15.971 -7.762 1.00 94.69 187 ASP A C 1
ATOM 1527 O O . ASP A 1 187 ? 12.614 16.895 -8.186 1.00 94.69 187 ASP A O 1
ATOM 1531 N N . GLY A 1 188 ? 12.475 14.787 -7.462 1.00 92.81 188 GLY A N 1
ATOM 1532 C CA . GLY A 1 188 ? 13.914 14.534 -7.569 1.00 92.81 188 GLY A CA 1
ATOM 1533 C C . GLY A 1 188 ? 14.439 14.504 -9.010 1.00 92.81 188 GLY A C 1
ATOM 1534 O O . GLY A 1 188 ? 13.681 14.312 -9.958 1.00 92.81 188 GLY A O 1
ATOM 1535 N N . ASP A 1 189 ? 15.762 14.607 -9.166 1.00 90.19 189 ASP A N 1
ATOM 1536 C CA . ASP A 1 189 ? 16.432 14.690 -10.480 1.00 90.19 189 ASP A CA 1
ATOM 1537 C C . ASP A 1 189 ? 16.402 13.382 -11.295 1.00 90.19 189 ASP A C 1
ATOM 1539 O O . ASP A 1 189 ? 16.653 13.372 -12.498 1.00 90.19 189 ASP A O 1
ATOM 1543 N N . THR A 1 190 ? 16.159 12.245 -10.641 1.00 92.38 190 THR A N 1
ATOM 1544 C CA . THR A 1 190 ? 16.103 10.924 -11.283 1.00 92.38 190 THR A CA 1
ATOM 1545 C C . THR A 1 190 ? 14.688 10.582 -11.724 1.00 92.38 190 THR A C 1
ATOM 1547 O O . THR A 1 190 ? 13.726 11.070 -11.139 1.00 92.38 190 THR A O 1
ATOM 1550 N N . ALA A 1 191 ? 14.523 9.672 -12.689 1.00 93.44 191 ALA A N 1
ATOM 1551 C CA . ALA A 1 191 ? 13.188 9.259 -13.130 1.00 93.44 191 ALA A CA 1
ATOM 1552 C C . ALA A 1 191 ? 12.308 8.751 -11.972 1.00 93.44 191 ALA A C 1
ATOM 1554 O O . ALA A 1 191 ? 11.150 9.144 -11.890 1.00 93.44 191 ALA A O 1
ATOM 1555 N N . PHE A 1 192 ? 12.882 8.003 -11.021 1.00 96.81 192 PHE A N 1
ATOM 1556 C CA . PHE A 1 192 ? 12.187 7.481 -9.836 1.00 96.81 192 PHE A CA 1
ATOM 1557 C C . PHE A 1 192 ? 12.964 7.745 -8.538 1.00 96.81 192 PHE A C 1
ATOM 1559 O O . PHE A 1 192 ? 14.174 7.998 -8.588 1.00 96.81 192 PHE A O 1
ATOM 1566 N N . PRO A 1 193 ? 12.331 7.606 -7.357 1.00 97.25 193 PRO A N 1
ATOM 1567 C CA . PRO A 1 193 ? 13.045 7.540 -6.085 1.00 97.25 193 PRO A CA 1
ATOM 1568 C C . PRO A 1 193 ? 14.058 6.388 -6.044 1.00 97.25 193 PRO A C 1
ATOM 1570 O O . PRO A 1 193 ? 13.832 5.307 -6.592 1.00 97.25 193 PRO A O 1
ATOM 1573 N N . LYS A 1 194 ? 15.165 6.575 -5.311 1.00 97.56 194 LYS A N 1
ATOM 1574 C CA . LYS A 1 194 ? 16.214 5.545 -5.168 1.00 97.56 194 LYS A CA 1
ATOM 1575 C C . LYS A 1 194 ? 15.687 4.217 -4.619 1.00 97.56 194 LYS A C 1
ATOM 1577 O O . LYS A 1 194 ? 16.185 3.170 -5.015 1.00 97.56 194 LYS A O 1
ATOM 1582 N N . GLU A 1 195 ? 14.712 4.248 -3.712 1.00 97.69 195 GLU A N 1
ATOM 1583 C CA . GLU A 1 195 ? 14.105 3.037 -3.136 1.00 97.69 195 GLU A CA 1
ATOM 1584 C C . GLU A 1 195 ? 13.336 2.204 -4.174 1.00 97.69 195 GLU A C 1
ATOM 1586 O O . GLU A 1 195 ? 13.465 0.978 -4.189 1.00 97.69 195 GLU A O 1
ATOM 1591 N N . VAL A 1 196 ? 12.636 2.870 -5.098 1.00 98.44 196 VAL A N 1
ATOM 1592 C CA . VAL A 1 196 ? 11.926 2.234 -6.216 1.00 98.44 196 VAL A CA 1
ATOM 1593 C C . VAL A 1 196 ? 12.922 1.632 -7.199 1.00 98.44 196 VAL A C 1
ATOM 1595 O O . VAL A 1 196 ? 12.810 0.456 -7.532 1.00 98.44 196 VAL A O 1
ATOM 1598 N N . MET A 1 197 ? 13.958 2.388 -7.589 1.00 98.50 197 MET A N 1
ATOM 1599 C CA . MET A 1 197 ? 15.006 1.876 -8.483 1.00 98.50 197 MET A CA 1
ATOM 1600 C C . MET A 1 197 ? 15.711 0.651 -7.886 1.00 98.50 197 MET A C 1
ATOM 1602 O O . MET A 1 197 ? 15.839 -0.366 -8.559 1.00 98.50 197 MET A O 1
ATOM 1606 N N . ARG A 1 198 ? 16.107 0.683 -6.605 1.00 98.19 198 ARG A N 1
ATOM 1607 C CA . ARG A 1 198 ? 16.718 -0.490 -5.947 1.00 98.19 198 ARG A CA 1
ATOM 1608 C C . ARG A 1 198 ? 15.786 -1.694 -5.931 1.00 98.19 198 ARG A C 1
ATOM 1610 O O . ARG A 1 198 ? 16.235 -2.803 -6.183 1.00 98.19 198 ARG A O 1
ATOM 1617 N N . SER A 1 199 ? 14.504 -1.483 -5.653 1.00 98.25 199 SER A N 1
ATOM 1618 C CA . SER A 1 199 ? 13.524 -2.571 -5.600 1.00 98.25 199 SER A CA 1
ATOM 1619 C C . SER A 1 199 ? 13.256 -3.168 -6.981 1.00 98.25 199 SER A C 1
ATOM 1621 O O . SER A 1 199 ? 13.168 -4.383 -7.122 1.00 98.25 199 SER A O 1
ATOM 1623 N N . ALA A 1 200 ? 13.227 -2.342 -8.026 1.00 98.38 200 ALA A N 1
ATOM 1624 C CA . ALA A 1 200 ? 13.152 -2.817 -9.402 1.00 98.38 200 ALA A CA 1
ATOM 1625 C C . ALA A 1 200 ? 14.400 -3.628 -9.798 1.00 98.38 200 ALA A C 1
ATOM 1627 O O . ALA A 1 200 ? 14.276 -4.640 -10.486 1.00 98.38 200 ALA A O 1
ATOM 1628 N N . ALA A 1 201 ? 15.586 -3.242 -9.315 1.00 97.94 201 ALA A N 1
ATOM 1629 C CA . ALA A 1 201 ? 16.817 -4.006 -9.521 1.00 97.94 201 ALA A CA 1
ATOM 1630 C C . ALA A 1 201 ? 16.761 -5.390 -8.852 1.00 97.94 201 ALA A C 1
ATOM 1632 O O . ALA A 1 201 ? 17.179 -6.369 -9.466 1.00 97.94 201 ALA A O 1
ATOM 1633 N N . LEU A 1 202 ? 16.169 -5.498 -7.651 1.00 97.69 202 LEU A N 1
ATOM 1634 C CA . LEU A 1 202 ? 15.943 -6.789 -6.984 1.00 97.69 202 LEU A CA 1
ATOM 1635 C C . LEU A 1 202 ? 15.083 -7.716 -7.849 1.00 97.69 202 LEU A C 1
ATOM 1637 O O . LEU A 1 202 ? 15.455 -8.868 -8.061 1.00 97.69 202 LEU A O 1
ATOM 1641 N N . LEU A 1 203 ? 13.970 -7.210 -8.393 1.00 97.44 203 LEU A N 1
ATOM 1642 C CA . LEU A 1 203 ? 13.114 -8.000 -9.283 1.00 97.44 203 LEU A CA 1
ATOM 1643 C C . LEU A 1 203 ? 13.848 -8.412 -10.555 1.00 97.44 203 LEU A C 1
ATOM 1645 O O . LEU A 1 203 ? 13.733 -9.558 -10.974 1.00 97.44 203 LEU A O 1
ATOM 1649 N N . ARG A 1 204 ? 14.614 -7.499 -11.162 1.00 96.56 204 ARG A N 1
ATOM 1650 C CA . ARG A 1 204 ? 15.379 -7.797 -12.374 1.00 96.56 204 ARG A CA 1
ATOM 1651 C C . ARG A 1 204 ? 16.453 -8.857 -12.136 1.00 96.56 204 ARG A C 1
ATOM 1653 O O . ARG A 1 204 ? 16.659 -9.719 -12.988 1.00 96.56 204 ARG A O 1
ATOM 1660 N N . PHE A 1 205 ? 17.144 -8.775 -11.004 1.00 95.25 205 PHE A N 1
ATOM 1661 C CA . PHE A 1 205 ? 18.134 -9.761 -10.590 1.00 95.25 205 PHE A CA 1
ATOM 1662 C C . PHE A 1 205 ? 17.485 -11.132 -10.378 1.00 95.25 205 PHE A C 1
ATOM 1664 O O . PHE A 1 205 ? 18.015 -12.131 -10.855 1.00 95.25 205 PHE A O 1
ATOM 1671 N N . TYR A 1 206 ? 16.317 -11.166 -9.730 1.00 95.19 206 TYR A N 1
ATOM 1672 C CA . TYR A 1 206 ? 15.579 -12.398 -9.452 1.00 95.19 206 TYR A CA 1
ATOM 1673 C C . TYR A 1 206 ? 14.997 -13.059 -10.717 1.00 95.19 206 TYR A C 1
ATOM 1675 O O . TYR A 1 206 ? 15.102 -14.268 -10.873 1.00 95.19 206 TYR A O 1
ATOM 1683 N N . ASP A 1 207 ? 14.449 -12.265 -11.642 1.00 93.50 207 ASP A N 1
ATOM 1684 C CA . ASP A 1 207 ? 13.901 -12.686 -12.950 1.00 93.50 207 ASP A CA 1
ATOM 1685 C C . ASP A 1 207 ? 14.994 -13.134 -13.946 1.00 93.50 207 ASP A C 1
ATOM 1687 O O . ASP A 1 207 ? 14.715 -13.770 -14.962 1.00 93.50 207 ASP A O 1
ATOM 1691 N N . GLY A 1 208 ? 16.255 -12.775 -13.685 1.00 89.12 208 GLY A N 1
ATOM 1692 C CA . GLY A 1 208 ? 17.386 -12.989 -14.582 1.00 89.12 208 GLY A CA 1
ATOM 1693 C C . GLY A 1 208 ? 18.406 -14.021 -14.097 1.00 89.12 208 GLY A C 1
ATOM 1694 O O . GLY A 1 208 ? 18.195 -14.794 -13.168 1.00 89.12 208 GLY A O 1
ATOM 1695 N N . LYS A 1 209 ? 19.576 -14.023 -14.749 1.00 82.75 209 LYS A N 1
ATOM 1696 C CA . LYS A 1 209 ? 20.738 -14.779 -14.266 1.00 82.75 209 LYS A CA 1
ATOM 1697 C C . LYS A 1 209 ? 21.319 -14.085 -13.037 1.00 82.75 209 LYS A C 1
ATOM 1699 O O . LYS A 1 209 ? 21.702 -12.920 -13.116 1.00 82.75 209 LYS A O 1
ATOM 1704 N N . GLN A 1 210 ? 21.430 -14.831 -11.945 1.00 85.38 210 GLN A N 1
ATOM 1705 C CA . GLN A 1 210 ? 21.988 -14.383 -10.668 1.00 85.38 210 GLN A CA 1
ATOM 1706 C C . GLN A 1 210 ? 23.518 -14.563 -10.638 1.00 85.38 210 GLN A C 1
ATOM 1708 O O . GLN A 1 210 ? 24.070 -15.211 -9.753 1.00 85.38 210 GLN A O 1
ATOM 1713 N N . ASP A 1 211 ? 24.206 -14.059 -11.665 1.00 83.88 211 ASP A N 1
ATOM 1714 C CA . ASP A 1 211 ? 25.642 -14.276 -11.894 1.00 83.88 211 ASP A CA 1
ATOM 1715 C C . ASP A 1 211 ? 26.543 -13.170 -11.324 1.00 83.88 211 ASP A C 1
ATOM 1717 O O . ASP A 1 211 ? 27.701 -13.430 -10.995 1.00 83.88 211 ASP A O 1
ATOM 1721 N N . ASP A 1 212 ? 26.010 -11.960 -11.160 1.00 87.88 212 ASP A N 1
ATOM 1722 C CA . ASP A 1 212 ? 26.720 -10.812 -10.597 1.00 87.88 212 ASP A CA 1
ATOM 1723 C C . ASP A 1 212 ? 25.901 -10.136 -9.488 1.00 87.88 212 ASP A C 1
ATOM 1725 O O . ASP A 1 212 ? 24.909 -9.445 -9.731 1.00 87.88 212 ASP A O 1
ATOM 1729 N N . GLY A 1 213 ? 26.354 -10.312 -8.244 1.00 87.62 213 GLY A N 1
ATOM 1730 C CA . GLY A 1 213 ? 25.716 -9.734 -7.062 1.00 87.62 213 GLY A CA 1
ATOM 1731 C C . GLY A 1 213 ? 25.717 -8.201 -7.027 1.00 87.62 213 GLY A C 1
ATOM 1732 O O . GLY A 1 213 ? 24.881 -7.627 -6.331 1.00 87.62 213 GLY A O 1
ATOM 1733 N N . ALA A 1 214 ? 26.590 -7.520 -7.783 1.00 89.25 214 ALA A N 1
ATOM 1734 C CA . ALA A 1 214 ? 26.595 -6.056 -7.856 1.00 89.25 214 ALA A CA 1
ATOM 1735 C C . ALA A 1 214 ? 25.310 -5.506 -8.500 1.00 89.25 214 ALA A C 1
ATOM 1737 O O . ALA A 1 214 ? 24.829 -4.437 -8.117 1.00 89.25 214 ALA A O 1
ATOM 1738 N N . ARG A 1 215 ? 24.703 -6.277 -9.410 1.00 91.19 215 ARG A N 1
ATOM 1739 C CA . ARG A 1 215 ? 23.468 -5.916 -10.125 1.00 91.19 215 ARG A CA 1
ATOM 1740 C C . ARG A 1 215 ? 22.225 -5.936 -9.240 1.00 91.19 215 ARG A C 1
ATOM 1742 O O . ARG A 1 215 ? 21.251 -5.250 -9.534 1.00 91.19 215 ARG A O 1
ATOM 1749 N N . ARG A 1 216 ? 22.267 -6.664 -8.117 1.00 92.75 216 ARG A N 1
ATOM 1750 C CA . ARG A 1 216 ? 21.131 -6.854 -7.197 1.00 92.75 216 ARG A CA 1
ATOM 1751 C C . ARG A 1 216 ? 20.523 -5.540 -6.697 1.00 92.75 216 ARG A C 1
ATOM 1753 O O . ARG A 1 216 ? 19.329 -5.483 -6.430 1.00 92.75 216 ARG A O 1
ATOM 1760 N N . THR A 1 217 ? 21.323 -4.482 -6.563 1.00 93.00 217 THR A N 1
ATOM 1761 C CA . THR A 1 217 ? 20.856 -3.157 -6.112 1.00 93.00 217 THR A CA 1
ATOM 1762 C C . THR A 1 217 ? 21.285 -2.021 -7.044 1.00 93.00 217 THR A C 1
ATOM 1764 O O . THR A 1 217 ? 21.352 -0.867 -6.610 1.00 93.00 217 THR A O 1
ATOM 1767 N N . ASP A 1 218 ? 21.615 -2.339 -8.297 1.00 96.75 218 ASP A N 1
ATOM 1768 C CA . ASP A 1 218 ? 22.075 -1.361 -9.282 1.00 96.75 218 ASP A CA 1
ATOM 1769 C C . ASP A 1 218 ? 20.930 -0.427 -9.709 1.00 96.75 218 ASP A C 1
ATOM 1771 O O . ASP A 1 218 ? 19.878 -0.861 -10.180 1.00 96.75 218 ASP A O 1
ATOM 1775 N N . LEU A 1 219 ? 21.121 0.882 -9.517 1.00 97.19 219 LEU A N 1
ATOM 1776 C CA . LEU A 1 219 ? 20.072 1.874 -9.769 1.00 97.19 219 LEU A CA 1
ATOM 1777 C C . LEU A 1 219 ? 19.738 2.015 -11.259 1.00 97.19 219 LEU A C 1
ATOM 1779 O O . LEU A 1 219 ? 18.584 2.277 -11.587 1.00 97.19 219 LEU A O 1
ATOM 1783 N N . GLU A 1 220 ? 20.716 1.861 -12.152 1.00 96.44 220 GLU A N 1
ATOM 1784 C CA . GLU A 1 220 ? 20.513 2.001 -13.595 1.00 96.44 220 GLU A CA 1
ATOM 1785 C C . GLU A 1 220 ? 19.768 0.787 -14.156 1.00 96.44 220 GLU A C 1
ATOM 1787 O O . GLU A 1 220 ? 18.853 0.922 -14.973 1.00 96.44 220 GLU A O 1
ATOM 1792 N N . GLU A 1 22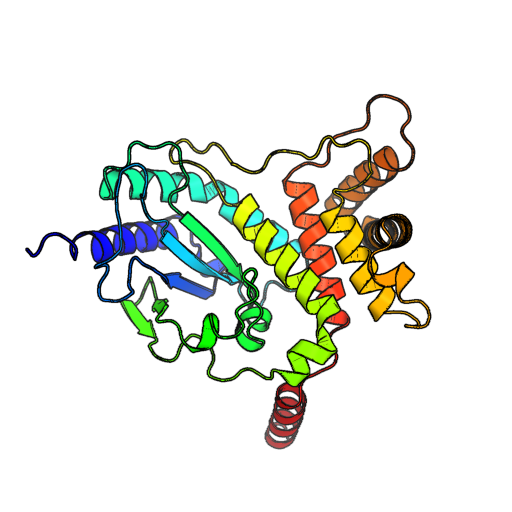1 ? 20.126 -0.412 -13.702 1.00 96.00 221 GLU A N 1
ATOM 1793 C CA . GLU A 1 221 ? 19.404 -1.636 -14.025 1.00 96.00 221 GLU A CA 1
ATOM 1794 C C . GLU A 1 221 ? 17.963 -1.581 -13.518 1.00 96.00 221 GLU A C 1
ATOM 1796 O O . GLU A 1 221 ? 17.037 -1.832 -14.292 1.00 96.00 221 GLU A O 1
ATOM 1801 N N . GLY A 1 222 ? 17.769 -1.148 -12.272 1.00 97.38 222 GLY A N 1
ATOM 1802 C CA . GLY A 1 222 ? 16.446 -0.924 -11.706 1.00 97.38 222 GLY A CA 1
ATOM 1803 C C . GLY A 1 222 ? 15.616 0.090 -12.488 1.00 97.38 222 GLY A C 1
ATOM 1804 O O . GLY A 1 222 ? 14.481 -0.206 -12.853 1.00 97.38 222 GLY A O 1
ATOM 1805 N N . ASN A 1 223 ? 16.195 1.251 -12.811 1.00 97.31 223 ASN A N 1
ATOM 1806 C CA . ASN A 1 223 ? 15.547 2.294 -13.608 1.00 97.31 223 ASN A CA 1
ATOM 1807 C C . ASN A 1 223 ? 15.099 1.781 -14.984 1.00 97.31 223 ASN A C 1
ATOM 1809 O O . ASN A 1 223 ? 13.952 1.986 -15.383 1.00 97.31 223 ASN A O 1
ATOM 1813 N N . ARG A 1 224 ? 15.987 1.085 -15.708 1.00 96.88 224 ARG A N 1
ATOM 1814 C CA . ARG A 1 224 ? 15.662 0.507 -17.022 1.00 96.88 224 ARG A CA 1
ATOM 1815 C C . ARG A 1 224 ? 14.567 -0.544 -16.916 1.00 96.88 224 ARG A C 1
ATOM 1817 O O . ARG A 1 224 ? 13.704 -0.599 -17.785 1.00 96.88 224 ARG A O 1
ATOM 1824 N N . TYR A 1 225 ? 14.607 -1.372 -15.879 1.00 97.69 225 TYR A N 1
ATOM 1825 C CA . TYR A 1 225 ? 13.638 -2.441 -15.700 1.00 97.69 225 TYR A CA 1
ATOM 1826 C C . TYR A 1 225 ? 12.233 -1.910 -15.415 1.00 97.69 225 TYR A C 1
ATOM 1828 O O . TYR A 1 225 ? 11.305 -2.271 -16.131 1.00 97.69 225 TYR A O 1
ATOM 1836 N N . ILE A 1 226 ? 12.072 -1.008 -14.440 1.00 98.00 226 ILE A N 1
ATOM 1837 C CA . ILE A 1 226 ? 10.749 -0.443 -14.135 1.00 98.00 226 ILE A CA 1
ATOM 1838 C C . ILE A 1 226 ? 10.206 0.413 -15.285 1.00 98.00 226 ILE A C 1
ATOM 1840 O O . ILE A 1 226 ? 9.011 0.371 -15.550 1.00 98.00 226 ILE A O 1
ATOM 1844 N N . SER A 1 227 ? 11.070 1.127 -16.015 1.00 98.00 227 SER A N 1
ATOM 1845 C CA . SER A 1 227 ? 10.641 1.894 -17.193 1.00 98.00 227 SER A CA 1
ATOM 1846 C C . SER A 1 227 ? 10.040 0.986 -18.265 1.00 98.00 227 SER A C 1
ATOM 1848 O O . SER A 1 227 ? 8.981 1.309 -18.786 1.00 98.00 227 SER A O 1
ATOM 1850 N N . ARG A 1 228 ? 10.662 -0.172 -18.538 1.00 97.75 228 ARG A N 1
ATOM 1851 C CA . ARG A 1 228 ? 10.116 -1.164 -19.480 1.00 97.75 228 ARG A CA 1
ATOM 1852 C C . ARG A 1 228 ? 8.802 -1.760 -18.995 1.00 97.75 228 ARG A C 1
ATOM 1854 O O . ARG A 1 228 ? 7.878 -1.857 -19.781 1.00 97.75 228 ARG A O 1
ATOM 1861 N N . LEU A 1 229 ? 8.693 -2.098 -17.705 1.00 97.56 229 LEU A N 1
ATOM 1862 C CA . LEU A 1 229 ? 7.426 -2.593 -17.151 1.00 97.56 229 LEU A CA 1
ATOM 1863 C C . LEU A 1 229 ? 6.283 -1.590 -17.358 1.00 97.56 229 LEU A C 1
ATOM 1865 O O . LEU A 1 229 ? 5.168 -1.993 -17.648 1.00 97.56 229 LEU A O 1
ATOM 1869 N N . ILE A 1 230 ? 6.550 -0.291 -17.207 1.00 98.31 230 ILE A N 1
ATOM 1870 C CA . ILE A 1 230 ? 5.546 0.758 -17.428 1.00 98.31 230 ILE A CA 1
ATOM 1871 C C . ILE A 1 230 ? 5.252 0.936 -18.925 1.00 98.31 230 ILE A C 1
ATOM 1873 O O . ILE A 1 230 ? 4.093 1.105 -19.293 1.00 98.31 230 ILE A O 1
ATOM 1877 N N . GLU A 1 231 ? 6.279 0.891 -19.777 1.00 97.94 231 GLU A N 1
ATOM 1878 C CA . GLU A 1 231 ? 6.150 0.965 -21.238 1.00 97.94 231 GLU A CA 1
ATOM 1879 C C . GLU A 1 231 ? 5.287 -0.178 -21.788 1.00 97.94 231 GLU A C 1
ATOM 1881 O O . GLU A 1 231 ? 4.353 0.074 -22.546 1.00 97.94 231 GLU A O 1
ATOM 1886 N N . ASP A 1 232 ? 5.535 -1.412 -21.344 1.00 97.69 232 ASP A N 1
ATOM 1887 C CA . ASP A 1 232 ? 4.801 -2.609 -21.773 1.00 97.69 232 ASP A CA 1
ATOM 1888 C C . ASP A 1 232 ? 3.299 -2.529 -21.428 1.00 97.69 232 ASP A C 1
ATOM 1890 O O . ASP A 1 232 ? 2.468 -3.105 -22.129 1.00 97.69 232 ASP A O 1
ATOM 1894 N N . LEU A 1 233 ? 2.939 -1.782 -20.376 1.00 97.25 233 LEU A N 1
ATOM 1895 C CA . LEU A 1 233 ? 1.556 -1.579 -19.926 1.00 97.25 233 LEU A CA 1
ATOM 1896 C C . LEU A 1 233 ? 0.896 -0.327 -20.529 1.00 97.25 233 LEU A C 1
ATOM 1898 O O . LEU A 1 233 ? -0.302 -0.107 -20.320 1.00 97.25 233 LEU A O 1
ATOM 1902 N N . ALA A 1 234 ? 1.643 0.516 -21.253 1.00 96.69 234 ALA A N 1
ATOM 1903 C CA . ALA A 1 234 ? 1.197 1.846 -21.678 1.00 96.69 234 ALA A CA 1
ATOM 1904 C C . ALA A 1 234 ? -0.069 1.818 -22.550 1.00 96.69 234 ALA A C 1
ATOM 1906 O O . ALA A 1 234 ? -0.864 2.757 -22.513 1.00 96.69 234 ALA A O 1
ATOM 1907 N N . ASP A 1 235 ? -0.28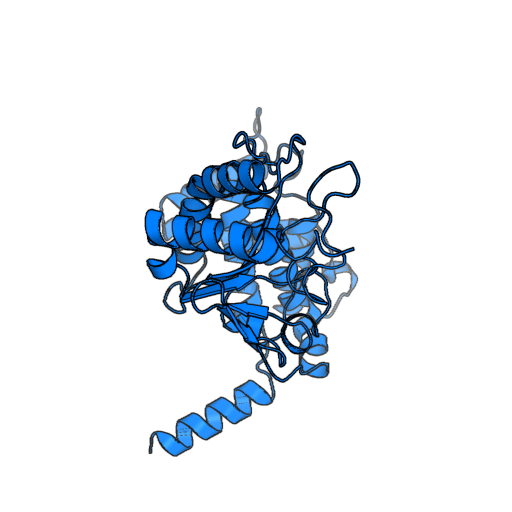1 0.739 -23.304 1.00 96.38 235 ASP A N 1
ATOM 1908 C CA . ASP A 1 235 ? -1.441 0.579 -24.183 1.00 96.38 235 ASP A CA 1
ATOM 1909 C C . ASP A 1 235 ? -2.647 -0.103 -23.522 1.00 96.38 235 ASP A C 1
ATOM 1911 O O . ASP A 1 235 ? -3.716 -0.168 -24.129 1.00 96.38 235 ASP A O 1
ATOM 1915 N N . GLU A 1 236 ? -2.529 -0.561 -22.273 1.00 94.88 236 GLU A N 1
ATOM 1916 C CA . GLU A 1 236 ? -3.642 -1.209 -21.570 1.00 94.88 236 GLU A CA 1
ATOM 1917 C C . GLU A 1 236 ? -4.701 -0.217 -21.073 1.00 94.88 236 GLU A C 1
ATOM 1919 O O . GLU A 1 236 ? -5.873 -0.569 -20.935 1.00 94.88 236 GLU A O 1
ATOM 1924 N N . SER A 1 237 ? -4.306 1.022 -20.760 1.00 94.88 237 SER A N 1
ATOM 1925 C CA . SER A 1 237 ? -5.229 2.061 -20.293 1.00 94.88 237 SER A CA 1
ATOM 1926 C C . SER A 1 237 ? -4.662 3.468 -20.481 1.00 94.88 237 SER A C 1
ATOM 1928 O O . SER A 1 237 ? -3.447 3.669 -20.475 1.00 94.88 237 SER A O 1
ATOM 1930 N N . ASP A 1 238 ? -5.541 4.472 -20.541 1.00 95.62 238 ASP A N 1
ATOM 1931 C CA . ASP A 1 238 ? -5.124 5.880 -20.599 1.00 95.62 238 ASP A CA 1
ATOM 1932 C C . ASP A 1 238 ? -4.273 6.288 -19.390 1.00 95.62 238 ASP A C 1
ATOM 1934 O O . ASP A 1 238 ? -3.373 7.118 -19.512 1.00 95.62 238 ASP A O 1
ATOM 1938 N N . ARG A 1 239 ? -4.510 5.679 -18.222 1.00 95.31 239 ARG A N 1
ATOM 1939 C CA . ARG A 1 239 ? -3.717 5.938 -17.018 1.00 95.31 239 ARG A CA 1
ATOM 1940 C C . ARG A 1 239 ? -2.292 5.410 -17.148 1.00 95.31 239 ARG A C 1
ATOM 1942 O O . ARG A 1 239 ? -1.354 6.114 -16.778 1.00 95.31 239 ARG A O 1
ATOM 1949 N N . HIS A 1 240 ? -2.116 4.202 -17.681 1.00 97.00 240 HIS A N 1
ATOM 1950 C CA . HIS A 1 240 ? -0.782 3.664 -17.946 1.00 97.00 240 HIS A CA 1
ATOM 1951 C C . HIS A 1 240 ? -0.047 4.499 -18.995 1.00 97.00 240 HIS A C 1
ATOM 1953 O O . HIS A 1 240 ? 1.124 4.817 -18.798 1.00 97.00 240 HIS A O 1
ATOM 1959 N N . ARG A 1 241 ? -0.746 4.949 -20.045 1.00 97.56 241 ARG A N 1
ATOM 1960 C CA . ARG A 1 241 ? -0.176 5.869 -21.037 1.00 97.56 241 ARG A CA 1
ATOM 1961 C C . ARG A 1 241 ? 0.299 7.175 -20.404 1.00 97.56 241 ARG A C 1
ATOM 1963 O O . ARG A 1 241 ? 1.440 7.567 -20.610 1.00 97.56 241 ARG A O 1
ATOM 1970 N N . GLN A 1 242 ? -0.524 7.806 -19.565 1.00 96.69 242 GLN A N 1
ATOM 1971 C CA . GLN A 1 242 ? -0.140 9.029 -18.846 1.00 96.69 242 GLN A CA 1
ATOM 1972 C C . GLN A 1 242 ? 1.062 8.813 -17.913 1.00 96.69 242 GLN A C 1
ATOM 1974 O O . GLN A 1 242 ? 1.937 9.679 -17.802 1.00 96.69 242 GLN A O 1
ATOM 1979 N N . LEU A 1 243 ? 1.118 7.662 -17.233 1.00 97.44 243 LEU A N 1
ATOM 1980 C CA . LEU A 1 243 ? 2.259 7.292 -16.398 1.00 97.44 243 LEU A CA 1
ATOM 1981 C C . LEU A 1 243 ? 3.531 7.151 -17.244 1.00 97.44 243 LEU A C 1
ATOM 1983 O O . LEU A 1 243 ? 4.563 7.720 -16.886 1.00 97.44 243 LEU A O 1
ATOM 1987 N N . TRP A 1 244 ? 3.451 6.448 -18.374 1.00 97.56 244 TRP A N 1
ATOM 1988 C CA . TRP A 1 244 ? 4.560 6.289 -19.310 1.00 97.56 244 TRP A CA 1
ATOM 1989 C C . TRP A 1 244 ? 5.038 7.624 -19.888 1.00 97.56 244 TRP A C 1
ATOM 1991 O O . TRP A 1 244 ? 6.239 7.898 -19.876 1.00 97.56 244 TRP A O 1
ATOM 2001 N N . ASP A 1 245 ? 4.127 8.495 -20.322 1.00 95.75 245 ASP A N 1
ATOM 2002 C CA . ASP A 1 245 ? 4.466 9.831 -20.825 1.00 95.75 245 ASP A CA 1
ATOM 2003 C C . ASP A 1 245 ? 5.242 10.639 -19.770 1.00 95.75 245 ASP A C 1
ATOM 2005 O O . ASP A 1 245 ? 6.255 11.273 -20.071 1.00 95.75 245 ASP A O 1
ATOM 2009 N N . THR A 1 246 ? 4.826 10.551 -18.502 1.00 95.88 246 THR A N 1
ATOM 2010 C CA . THR A 1 246 ? 5.517 11.220 -17.389 1.00 95.88 246 THR A CA 1
ATOM 2011 C C . THR A 1 246 ? 6.907 10.620 -17.154 1.00 95.88 246 THR A C 1
ATOM 2013 O O . THR A 1 246 ? 7.899 11.343 -17.084 1.00 95.88 246 THR A O 1
ATOM 2016 N N . VAL A 1 247 ? 7.014 9.293 -17.067 1.00 95.56 247 VAL A N 1
ATOM 2017 C CA . VAL A 1 247 ? 8.280 8.576 -16.821 1.00 95.56 247 VAL A CA 1
ATOM 2018 C C . VAL A 1 247 ? 9.292 8.775 -17.953 1.00 95.56 247 VAL A C 1
ATOM 2020 O O . VAL A 1 247 ? 10.482 9.001 -17.702 1.00 95.56 247 VAL A O 1
ATOM 2023 N N . SER A 1 248 ? 8.837 8.715 -19.203 1.00 94.56 248 SER A N 1
ATOM 2024 C CA . SER A 1 248 ? 9.682 8.891 -20.385 1.00 94.56 248 SER A CA 1
ATOM 2025 C C . SER A 1 248 ? 10.215 10.324 -20.484 1.00 94.56 248 SER A C 1
ATOM 202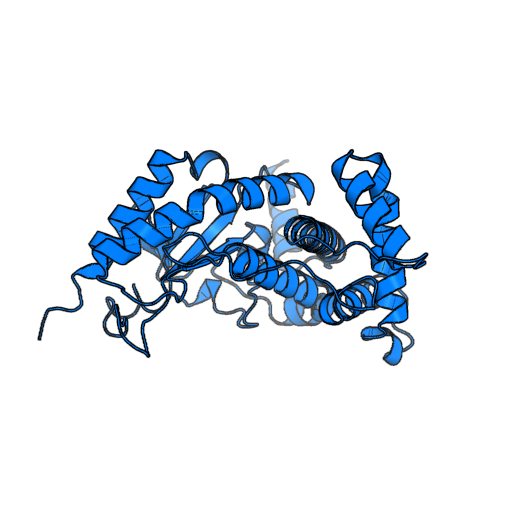7 O O . SER A 1 248 ? 11.412 10.509 -20.726 1.00 94.56 248 SER A O 1
ATOM 2029 N N . ALA A 1 249 ? 9.387 11.332 -20.180 1.00 93.00 249 ALA A N 1
ATOM 2030 C CA . ALA A 1 249 ? 9.818 12.727 -20.085 1.00 93.00 249 ALA A CA 1
ATOM 2031 C C . ALA A 1 249 ? 10.899 12.932 -19.008 1.00 93.00 249 ALA A C 1
ATOM 2033 O O . ALA A 1 249 ? 11.866 13.660 -19.236 1.00 93.00 249 ALA A O 1
ATOM 2034 N N . ARG A 1 250 ? 10.784 12.243 -17.864 1.00 92.44 250 ARG A N 1
ATOM 2035 C CA . ARG A 1 250 ? 11.791 12.284 -16.787 1.00 92.44 250 ARG A CA 1
ATOM 2036 C C . ARG A 1 250 ? 13.096 11.567 -17.140 1.00 92.44 250 ARG A C 1
ATOM 2038 O O . ARG A 1 250 ? 14.150 11.934 -16.632 1.00 92.44 250 ARG A O 1
ATOM 2045 N N . SER A 1 251 ? 13.047 10.561 -18.010 1.00 85.12 251 SER A N 1
ATOM 2046 C CA . SER A 1 251 ? 14.236 9.816 -18.450 1.00 85.12 251 SER A CA 1
ATOM 2047 C C . SER A 1 251 ? 15.083 10.586 -19.471 1.00 85.12 251 SER A C 1
ATOM 2049 O O . SER A 1 251 ? 16.288 10.357 -19.574 1.00 85.12 251 SER A O 1
ATOM 2051 N N . PHE A 1 252 ? 14.472 11.522 -20.202 1.00 80.50 252 PHE A N 1
ATOM 2052 C CA . PHE A 1 252 ? 15.136 12.385 -21.182 1.00 80.50 252 PHE A CA 1
ATOM 2053 C C . PHE A 1 252 ? 14.737 13.852 -20.966 1.00 80.50 252 PHE A C 1
ATOM 2055 O O . PHE A 1 252 ? 13.975 14.402 -21.769 1.00 80.50 252 PHE A O 1
ATOM 2062 N N . PRO A 1 253 ? 15.242 14.504 -19.903 1.00 74.62 253 PRO A N 1
ATOM 2063 C CA . PRO A 1 253 ? 14.789 15.831 -19.513 1.00 74.62 253 PRO A CA 1
ATOM 2064 C C . PRO A 1 253 ? 15.053 16.855 -20.625 1.00 74.62 253 PRO A C 1
ATOM 2066 O O . PRO A 1 253 ? 16.192 17.102 -21.028 1.00 74.62 253 PRO A O 1
ATOM 2069 N N . ARG A 1 254 ? 13.976 17.461 -21.134 1.00 69.12 254 ARG A N 1
ATOM 2070 C CA . ARG A 1 254 ? 13.998 18.569 -22.103 1.00 69.12 254 ARG A CA 1
ATOM 2071 C C . ARG A 1 254 ? 13.363 19.811 -21.473 1.00 69.12 254 ARG A C 1
ATOM 2073 O O . ARG A 1 254 ? 12.316 20.266 -21.919 1.00 69.12 254 ARG A O 1
ATOM 2080 N N . GLY A 1 255 ? 13.999 20.343 -20.429 1.00 78.12 255 GLY A N 1
ATOM 2081 C CA . GLY A 1 255 ? 13.497 21.490 -19.663 1.00 78.12 255 GLY A CA 1
ATOM 2082 C C . GLY A 1 255 ? 12.844 21.070 -18.347 1.00 78.12 255 GLY A C 1
ATOM 2083 O O . GLY A 1 255 ? 13.365 20.182 -17.669 1.00 78.12 255 GLY A O 1
ATOM 2084 N N . ASP A 1 256 ? 11.727 21.713 -17.993 1.00 78.94 256 ASP A N 1
ATOM 2085 C CA . ASP A 1 256 ? 10.995 21.427 -16.756 1.00 78.94 256 ASP A CA 1
ATOM 2086 C C . ASP A 1 256 ? 10.492 19.983 -16.765 1.00 78.94 256 ASP A C 1
ATOM 2088 O O . ASP A 1 256 ? 9.679 19.571 -17.594 1.00 78.94 256 ASP A O 1
ATOM 2092 N N . THR A 1 257 ? 11.042 19.197 -15.848 1.00 83.75 257 THR A N 1
ATOM 2093 C CA . THR A 1 257 ? 10.771 17.770 -15.733 1.00 83.75 257 THR A CA 1
ATOM 2094 C C . THR A 1 257 ? 9.536 17.586 -14.851 1.00 83.75 257 THR A C 1
ATOM 2096 O O . THR A 1 257 ? 9.568 18.025 -13.702 1.00 83.75 257 THR A O 1
ATOM 2099 N N . PRO A 1 258 ? 8.440 16.978 -15.345 1.00 92.06 258 PRO A N 1
ATOM 2100 C CA . PRO A 1 258 ? 7.210 16.866 -14.568 1.00 92.06 258 PRO A CA 1
ATOM 2101 C C . PRO A 1 258 ? 7.442 16.005 -13.326 1.00 92.06 258 PRO A C 1
ATOM 2103 O O . PRO A 1 258 ? 8.103 14.967 -13.410 1.00 92.06 258 PRO A O 1
ATOM 2106 N N . ASN A 1 259 ? 6.892 16.413 -12.182 1.00 95.50 259 ASN A N 1
ATOM 2107 C CA . ASN A 1 259 ? 6.925 15.614 -10.957 1.00 95.50 259 ASN A CA 1
ATOM 2108 C C . ASN A 1 259 ? 6.152 14.303 -11.148 1.00 95.50 259 ASN A C 1
ATOM 2110 O O . ASN A 1 259 ? 5.157 14.267 -11.871 1.00 95.50 259 ASN A O 1
ATOM 2114 N N . LEU A 1 260 ? 6.583 13.237 -10.468 1.00 96.88 260 LEU A N 1
ATOM 2115 C CA . LEU A 1 260 ? 5.746 12.044 -10.328 1.00 96.88 260 LEU A CA 1
ATOM 2116 C C . LEU A 1 260 ? 4.727 12.293 -9.224 1.00 96.88 260 LEU A C 1
ATOM 2118 O O . LEU A 1 260 ? 5.098 12.438 -8.057 1.00 96.88 260 LEU A O 1
ATOM 2122 N N . LEU A 1 261 ? 3.452 12.318 -9.595 1.00 97.62 261 LEU A N 1
ATOM 2123 C CA . LEU A 1 261 ? 2.368 12.536 -8.645 1.00 97.62 261 LEU A CA 1
ATOM 2124 C C . LEU A 1 261 ? 2.276 11.379 -7.643 1.00 97.62 261 LEU A C 1
ATOM 2126 O O . LEU A 1 261 ? 2.609 10.235 -7.970 1.00 97.62 261 LEU A O 1
ATOM 2130 N N . ALA A 1 262 ? 1.764 11.643 -6.439 1.00 97.94 262 ALA A N 1
ATOM 2131 C CA . ALA A 1 262 ? 1.543 10.592 -5.438 1.00 97.94 262 ALA A CA 1
ATOM 2132 C C . ALA A 1 262 ? 0.705 9.411 -5.986 1.00 97.94 262 ALA A C 1
ATOM 2134 O O . ALA A 1 262 ? 0.999 8.250 -5.702 1.00 97.94 262 ALA A O 1
ATOM 2135 N N . ASP A 1 263 ? -0.296 9.687 -6.824 1.00 98.25 263 ASP A N 1
ATOM 2136 C CA . ASP A 1 263 ? -1.152 8.665 -7.441 1.00 98.25 263 ASP A CA 1
ATOM 2137 C C . ASP A 1 263 ? -0.382 7.828 -8.475 1.00 98.25 263 ASP A C 1
ATOM 2139 O O . ASP A 1 263 ? -0.480 6.603 -8.510 1.00 98.25 263 ASP A O 1
ATOM 2143 N N . GLN A 1 264 ? 0.462 8.471 -9.283 1.00 98.31 264 GLN A N 1
ATOM 2144 C CA . GLN A 1 264 ? 1.340 7.777 -10.227 1.00 98.31 264 GLN A CA 1
ATOM 2145 C C . GLN A 1 264 ? 2.327 6.869 -9.490 1.00 98.31 264 GLN A C 1
ATOM 2147 O O . GLN A 1 264 ? 2.555 5.730 -9.890 1.00 98.31 264 GLN A O 1
ATOM 2152 N N . MET A 1 265 ? 2.869 7.349 -8.372 1.00 98.50 265 MET A N 1
ATOM 2153 C CA . MET A 1 265 ? 3.730 6.561 -7.501 1.00 98.50 265 MET A CA 1
ATOM 2154 C C . MET A 1 265 ? 2.985 5.384 -6.864 1.00 98.50 265 MET A C 1
ATOM 2156 O O . MET A 1 265 ? 3.567 4.304 -6.779 1.00 98.50 265 MET A O 1
ATOM 2160 N N . LEU A 1 266 ? 1.715 5.533 -6.470 1.00 98.69 266 LEU A N 1
ATOM 2161 C CA . LEU A 1 266 ? 0.897 4.402 -6.021 1.00 98.69 266 LEU A CA 1
ATOM 2162 C C . LEU A 1 266 ? 0.774 3.351 -7.131 1.00 98.69 266 LEU A C 1
ATOM 2164 O O . LEU A 1 266 ? 1.056 2.181 -6.885 1.00 98.69 266 LEU A O 1
ATOM 2168 N N . LEU A 1 267 ? 0.434 3.765 -8.356 1.00 98.62 267 LEU A N 1
ATOM 2169 C CA . LEU A 1 267 ? 0.301 2.845 -9.488 1.00 98.62 267 LEU A CA 1
ATOM 2170 C C . LEU A 1 267 ? 1.614 2.108 -9.796 1.00 98.62 267 LEU A C 1
ATOM 2172 O O . LEU A 1 267 ? 1.596 0.897 -10.000 1.00 98.62 267 LEU A O 1
ATOM 2176 N N . ILE A 1 268 ? 2.761 2.796 -9.746 1.00 98.69 268 ILE A N 1
ATOM 2177 C CA . ILE A 1 268 ? 4.087 2.168 -9.886 1.00 98.69 268 ILE A CA 1
ATOM 2178 C C . ILE A 1 268 ? 4.274 1.049 -8.851 1.00 98.69 268 ILE A C 1
ATOM 2180 O O . ILE A 1 268 ? 4.716 -0.046 -9.199 1.00 98.69 268 ILE A O 1
ATOM 2184 N N . HIS A 1 269 ? 3.923 1.293 -7.586 1.00 98.81 269 HIS A N 1
ATOM 2185 C CA . HIS A 1 269 ? 4.047 0.284 -6.532 1.00 98.81 269 HIS A CA 1
ATOM 2186 C C . HIS A 1 269 ? 3.093 -0.898 -6.733 1.00 98.81 269 HIS A C 1
ATOM 2188 O O . HIS A 1 269 ? 3.460 -2.029 -6.405 1.00 98.81 269 HIS A O 1
ATOM 2194 N N . GLU A 1 270 ? 1.903 -0.673 -7.290 1.00 98.75 270 GLU A N 1
ATOM 2195 C CA . GLU A 1 270 ? 0.970 -1.753 -7.616 1.00 98.75 270 GLU A CA 1
ATOM 2196 C C . GLU A 1 270 ? 1.442 -2.601 -8.807 1.00 98.75 270 GLU A C 1
ATOM 2198 O O . GLU A 1 270 ? 1.346 -3.827 -8.744 1.00 98.75 270 GLU A O 1
ATOM 2203 N N . ILE A 1 271 ? 2.035 -1.985 -9.836 1.00 98.69 271 ILE A N 1
ATOM 2204 C CA . ILE A 1 271 ? 2.680 -2.693 -10.959 1.00 98.69 271 ILE A CA 1
ATOM 2205 C C . ILE A 1 271 ? 3.854 -3.538 -10.447 1.00 98.69 271 ILE A C 1
ATOM 2207 O O . ILE A 1 271 ? 3.996 -4.715 -10.787 1.00 98.69 271 ILE A O 1
ATOM 2211 N N . MET A 1 272 ? 4.692 -2.960 -9.582 1.00 98.69 272 MET A N 1
ATOM 2212 C CA . MET A 1 272 ? 5.807 -3.678 -8.964 1.00 98.69 272 MET A CA 1
ATOM 2213 C C . MET A 1 272 ? 5.340 -4.822 -8.064 1.00 98.69 272 MET A C 1
ATOM 2215 O O . MET A 1 272 ? 5.995 -5.862 -8.039 1.00 98.69 272 MET A O 1
ATOM 2219 N N . TYR A 1 273 ? 4.219 -4.655 -7.356 1.00 98.62 273 TYR A N 1
ATOM 2220 C CA . TYR A 1 273 ? 3.600 -5.728 -6.581 1.00 98.62 273 TYR A CA 1
ATOM 2221 C C . TYR A 1 273 ? 3.195 -6.895 -7.489 1.00 98.62 273 TYR A C 1
ATOM 2223 O O . TYR A 1 273 ? 3.541 -8.034 -7.182 1.00 98.62 273 TYR A O 1
ATOM 2231 N N . ASP A 1 274 ? 2.517 -6.633 -8.613 1.00 98.38 274 ASP A N 1
ATOM 2232 C CA . ASP A 1 274 ? 2.098 -7.699 -9.533 1.00 98.38 274 ASP A CA 1
ATOM 2233 C C . ASP A 1 274 ? 3.303 -8.428 -10.119 1.00 98.38 274 ASP A C 1
ATOM 2235 O O . ASP A 1 274 ? 3.355 -9.661 -10.096 1.00 98.38 274 ASP A O 1
ATOM 2239 N N . LYS A 1 275 ? 4.319 -7.680 -10.574 1.00 98.25 275 LYS A N 1
ATOM 2240 C CA . LYS A 1 275 ? 5.540 -8.301 -11.091 1.00 98.25 275 LYS A CA 1
ATOM 2241 C C . LYS A 1 275 ? 6.240 -9.117 -10.007 1.00 98.25 275 LYS A C 1
ATOM 2243 O O . LYS A 1 275 ? 6.631 -10.247 -10.281 1.00 98.25 275 LYS A O 1
ATOM 2248 N N . ALA A 1 276 ? 6.358 -8.602 -8.783 1.00 98.25 276 ALA A N 1
ATOM 2249 C CA . ALA A 1 276 ? 6.934 -9.344 -7.667 1.00 98.25 276 ALA A CA 1
ATOM 2250 C C . ALA A 1 276 ? 6.163 -10.640 -7.392 1.00 98.25 276 ALA A C 1
ATOM 2252 O O . ALA A 1 276 ? 6.778 -11.698 -7.321 1.00 98.25 276 ALA A O 1
ATOM 2253 N N . ARG A 1 277 ? 4.829 -10.579 -7.314 1.00 96.75 277 ARG A N 1
ATOM 2254 C CA . ARG A 1 277 ? 3.967 -11.748 -7.099 1.00 96.75 277 ARG A CA 1
ATOM 2255 C C . ARG A 1 277 ? 4.116 -12.785 -8.213 1.00 96.75 277 ARG A C 1
ATOM 2257 O O . ARG A 1 277 ? 4.176 -13.967 -7.910 1.00 96.75 277 ARG A O 1
ATOM 2264 N N . SER A 1 278 ? 4.235 -12.355 -9.471 1.00 96.00 278 SER A N 1
ATOM 2265 C CA . SER A 1 278 ? 4.423 -13.264 -10.614 1.00 96.00 278 SER A CA 1
ATOM 2266 C C . SER A 1 278 ? 5.759 -14.018 -10.607 1.00 96.00 278 SER A C 1
ATOM 2268 O O . SER A 1 278 ? 5.894 -15.021 -11.300 1.00 96.00 278 SER A O 1
ATOM 2270 N N . LEU A 1 279 ? 6.748 -13.522 -9.858 1.00 96.00 279 LEU A N 1
ATOM 2271 C CA . LEU A 1 279 ? 8.077 -14.124 -9.757 1.00 96.00 279 LEU A CA 1
ATOM 2272 C C . LEU A 1 279 ? 8.220 -15.070 -8.569 1.00 96.00 279 LEU A C 1
ATOM 2274 O O . LEU A 1 279 ? 9.200 -15.803 -8.514 1.00 96.00 279 LEU A O 1
ATOM 2278 N N . VAL A 1 280 ? 7.291 -15.033 -7.613 1.00 94.31 280 VAL A N 1
ATOM 2279 C CA . VAL A 1 280 ? 7.387 -15.853 -6.408 1.00 94.31 280 VAL A CA 1
ATOM 2280 C C . VAL A 1 280 ? 7.317 -17.329 -6.785 1.00 94.31 280 VAL A C 1
ATOM 2282 O O . VAL A 1 280 ? 6.366 -17.778 -7.425 1.00 94.31 280 VAL A O 1
ATOM 2285 N N . ILE A 1 281 ? 8.333 -18.080 -6.372 1.00 89.12 281 ILE A N 1
ATOM 2286 C CA . ILE A 1 281 ? 8.353 -19.538 -6.497 1.00 89.12 281 ILE A CA 1
ATOM 2287 C C . ILE A 1 281 ? 7.349 -20.087 -5.482 1.00 89.12 281 ILE A C 1
ATOM 2289 O O . ILE A 1 281 ? 7.445 -19.648 -4.344 1.00 89.12 281 ILE A O 1
ATOM 2293 N N . PRO A 1 282 ? 6.431 -21.012 -5.830 1.00 83.31 282 PRO A N 1
ATOM 2294 C CA . PRO A 1 282 ? 5.408 -21.524 -4.910 1.00 83.31 282 PRO A CA 1
ATOM 2295 C C . PRO A 1 282 ? 5.977 -22.156 -3.632 1.00 83.31 282 PRO A C 1
ATOM 2297 O O . PRO A 1 282 ? 7.002 -22.837 -3.673 1.00 83.31 282 PRO A O 1
ATOM 2300 N N . SER A 1 283 ? 5.287 -21.979 -2.501 1.00 79.06 283 SER A N 1
ATOM 2301 C CA . SER A 1 283 ? 5.661 -22.630 -1.237 1.00 79.06 283 SER A CA 1
ATOM 2302 C C . SER A 1 283 ? 5.276 -24.113 -1.227 1.00 79.06 283 SER A C 1
ATOM 2304 O O . SER A 1 283 ? 4.408 -24.556 -1.983 1.00 79.06 283 SER A O 1
ATOM 2306 N N . VAL A 1 284 ? 5.830 -24.882 -0.282 1.00 77.88 284 VAL A N 1
ATOM 2307 C CA . VAL A 1 284 ? 5.347 -26.248 0.006 1.00 77.88 284 VAL A CA 1
ATOM 2308 C C . VAL A 1 284 ? 3.854 -26.236 0.351 1.00 77.88 284 VAL A C 1
ATOM 2310 O O . VAL A 1 284 ? 3.118 -27.144 -0.028 1.00 77.88 284 VAL A O 1
ATOM 2313 N N . ARG A 1 285 ? 3.381 -25.188 1.036 1.00 77.75 285 ARG A N 1
ATOM 2314 C CA . ARG A 1 285 ? 1.963 -25.005 1.368 1.00 77.75 285 ARG A CA 1
ATOM 2315 C C . ARG A 1 285 ? 1.101 -24.815 0.119 1.00 77.75 285 ARG A C 1
ATOM 2317 O O . ARG A 1 285 ? 0.019 -25.394 0.057 1.00 77.75 285 ARG A O 1
ATOM 2324 N N . ASP A 1 286 ? 1.579 -24.049 -0.859 1.00 79.56 286 ASP A N 1
ATOM 2325 C CA . ASP A 1 286 ? 0.889 -23.858 -2.138 1.00 79.56 286 ASP A CA 1
ATOM 2326 C C . ASP A 1 286 ? 0.821 -25.178 -2.914 1.00 79.56 286 ASP A C 1
ATOM 2328 O O . ASP A 1 286 ? -0.255 -25.549 -3.378 1.00 79.56 286 ASP A O 1
ATOM 2332 N N . ALA A 1 287 ? 1.927 -25.930 -2.952 1.00 79.94 287 ALA A N 1
ATOM 2333 C CA . ALA A 1 287 ? 1.981 -27.243 -3.592 1.00 79.94 287 ALA A CA 1
ATOM 2334 C C . ALA A 1 287 ? 1.028 -28.259 -2.934 1.00 79.94 287 ALA A C 1
ATOM 2336 O O . ALA A 1 287 ? 0.329 -28.993 -3.627 1.00 79.94 287 ALA A O 1
ATOM 2337 N N . ILE A 1 288 ? 0.949 -28.293 -1.596 1.00 80.12 288 ILE A N 1
ATOM 2338 C CA . ILE A 1 288 ? 0.001 -29.162 -0.875 1.00 80.12 288 ILE A CA 1
ATOM 2339 C C . ILE A 1 288 ? -1.444 -28.771 -1.194 1.00 80.12 288 ILE A C 1
ATOM 2341 O O . ILE A 1 288 ? -2.272 -29.651 -1.427 1.00 80.12 288 ILE A O 1
ATOM 2345 N N . ARG A 1 289 ? -1.760 -27.470 -1.204 1.00 80.06 289 ARG A N 1
ATOM 2346 C CA . ARG A 1 289 ? -3.110 -26.993 -1.523 1.00 80.06 289 ARG A CA 1
ATOM 2347 C C . ARG A 1 289 ? -3.520 -27.398 -2.939 1.00 80.06 289 ARG A C 1
ATOM 2349 O O . ARG A 1 289 ? -4.623 -27.903 -3.106 1.00 80.06 289 ARG A O 1
ATOM 2356 N N . GLU A 1 290 ? -2.636 -27.225 -3.917 1.00 80.44 290 GLU A N 1
ATOM 2357 C CA . GLU A 1 290 ? -2.892 -27.599 -5.313 1.00 80.44 290 GLU A CA 1
ATOM 2358 C C . GLU A 1 290 ? -3.196 -29.101 -5.450 1.00 80.44 290 GLU A C 1
ATOM 2360 O O . GLU A 1 290 ? -4.167 -29.479 -6.105 1.00 80.44 290 GLU A O 1
ATOM 2365 N N . VAL A 1 291 ? -2.444 -29.958 -4.747 1.00 81.12 291 VAL A N 1
ATOM 2366 C CA . VAL A 1 291 ? -2.719 -31.404 -4.691 1.00 81.12 291 VAL A CA 1
ATOM 2367 C C . VAL A 1 291 ? -4.093 -31.683 -4.072 1.00 81.12 291 VAL A C 1
ATOM 2369 O O . VAL A 1 291 ? -4.897 -32.397 -4.668 1.00 81.12 291 VAL A O 1
ATOM 2372 N N . MET A 1 292 ? -4.403 -31.089 -2.916 1.00 80.19 292 MET A N 1
ATOM 2373 C CA . MET A 1 292 ? -5.692 -31.298 -2.242 1.00 80.19 292 MET A CA 1
ATOM 2374 C C . MET A 1 292 ? -6.890 -30.833 -3.081 1.00 80.19 292 MET A C 1
ATOM 2376 O O . MET A 1 292 ? -7.925 -31.493 -3.090 1.00 80.19 292 MET A O 1
ATOM 2380 N N . GLU A 1 293 ? -6.771 -29.705 -3.781 1.00 82.00 293 GLU A N 1
ATOM 2381 C CA . GLU A 1 293 ? -7.831 -29.184 -4.650 1.00 82.00 293 GLU A CA 1
ATOM 2382 C C . GLU A 1 293 ? -8.028 -30.065 -5.894 1.00 82.00 293 GLU A C 1
ATOM 2384 O O . GLU A 1 293 ? -9.166 -30.269 -6.318 1.00 82.00 293 GLU A O 1
ATOM 2389 N N . SER A 1 294 ? -6.951 -30.653 -6.430 1.00 79.38 294 SER A N 1
ATOM 2390 C CA . SER A 1 294 ? -7.031 -31.595 -7.554 1.00 79.38 294 SER A CA 1
ATOM 2391 C C . SER A 1 294 ? -7.704 -32.926 -7.193 1.00 79.38 294 SER A C 1
ATOM 2393 O O . SER A 1 294 ? -8.469 -33.447 -7.995 1.00 79.38 294 SER A O 1
ATOM 2395 N N . GLU A 1 295 ? -7.499 -33.441 -5.975 1.00 74.56 295 GLU A N 1
ATOM 2396 C CA . GLU A 1 295 ? -8.103 -34.702 -5.510 1.00 74.56 295 GLU A CA 1
ATOM 2397 C C . GLU A 1 295 ? -9.588 -34.566 -5.129 1.00 74.56 295 GLU A C 1
ATOM 2399 O O . GLU A 1 295 ? -10.317 -35.554 -5.119 1.00 74.56 295 GLU A O 1
ATOM 2404 N N . ILE A 1 296 ? -10.046 -33.357 -4.788 1.00 73.75 296 ILE A N 1
ATOM 2405 C CA . ILE A 1 296 ? -11.452 -33.079 -4.438 1.00 73.75 296 ILE A CA 1
ATOM 2406 C C . ILE A 1 296 ? -12.286 -32.743 -5.690 1.00 73.75 296 ILE A C 1
ATOM 2408 O O . ILE A 1 296 ? -13.515 -32.823 -5.657 1.00 73.75 296 ILE A O 1
ATOM 2412 N N . GLY A 1 297 ? -11.629 -32.348 -6.786 1.00 57.94 297 GLY A N 1
ATOM 2413 C CA . GLY A 1 297 ? -12.260 -32.014 -8.065 1.00 57.94 297 GLY A CA 1
ATOM 2414 C C . GLY A 1 297 ? -12.523 -33.197 -9.009 1.00 57.94 297 GLY A C 1
ATOM 2415 O O . GLY A 1 297 ? -13.164 -32.983 -10.040 1.00 57.94 297 GLY A O 1
ATOM 2416 N N . GLU A 1 298 ? -12.050 -34.405 -8.677 1.00 46.88 298 GLU A N 1
ATOM 2417 C CA . GLU A 1 298 ? -12.317 -35.676 -9.385 1.00 46.88 298 GLU A CA 1
ATOM 2418 C C . GLU A 1 298 ? -13.419 -36.507 -8.703 1.00 46.88 298 GLU A C 1
ATOM 2420 O O . GLU A 1 298 ? -14.235 -37.111 -9.444 1.00 46.88 298 GLU A O 1
#

Sequence (298 aa):
MVEKAIHLKDVQNVIVNWLDKYDVDEIFDHTFIFGSLINRDGRHFVPQGSMASDVDLVLRLGDHLEGANSRFEAILKLRSIVPELEHETAKVLGRKSVEPIYSILPITSYEIHQCIHKGHDPKLFMSNLFLDARTGERLEAGLTNYVDYDYHFENLEPFSVIRLSQSYRNRYLRCDHLGVYSQGDFDGDTAFPKEVMRSAALLRFYDGKQDDGARRTDLEEGNRYISRLIEDLADESDRHRQLWDTVSARSFPRGDTPNLLADQMLLIHEIMYDKARSLVIPSVRDAIREVMESEIGE

Radius of gyration: 20.49 Å; chains: 1; bounding box: 48×57×62 Å

pLDDT: mean 92.7, std 8.84, range [41.78, 98.81]